Protein 1Z0N (pdb70)

Secondary structure (DSSP, 8-state):
-EEEEEEE-S--S-EEEEEGGGTT--B--EETTEEEEEEEE-SEEEEEEEEETTEEE--TTS-EEE-TTS-EEEEEEE-S-TTEE-/-EEEEEEE-S--S-EEEEETTTTT--B--EETTEEEEEEEE-SEEEEEEEEETTEEE--TTS-EEE-TTSSEEEEEEE-/-EEEEEEE-S--SSEEEEEGGGTT--B--EETTEEEEEEEE-SEEEEEEEEETTEEE--TTS-EEE-TTS-EEEEEEE-

Nearest PDB structures (foldseek):
  7myj-assembly1_B  TM=9.573E-01  e=1.798E-13  Homo sapiens
  4zhx-assembly2_D  TM=9.671E-01  e=2.930E-13  Homo sapiens
  5ezv-assembly1_B  TM=9.638E-01  e=2.628E-13  Homo sapiens
  8bik-assembly2_E  TM=9.607E-01  e=4.057E-13  Homo sapiens
  4rer-assembly1_B  TM=9.284E-01  e=1.771E-10  Homo sapiens

CATH classification: 2.60.40.10

Organism: Rattus norvegicus (NCBI:txid10116)

Sequence (244 aa):
ARPTVFRWTGGGKEVYLSGSFNNWSKLPTRSQNNFVAILDLPEGEHQYKFFVDGQWTHDPSEPIVTSQLGTVNNIIQVKKTDFEVFARPTVFRWTGGGKEVYLSGSFNNWSKLPTRSQNNFVAILDLPEGEHQYKFFVDGQWTHDPSEPIVTSQLGTVNNIIQVKARPTVFRWTGGGKEVYLSGSFNNWSKLPTRSQNNFVAILDLPEGEHQYKFFVDGQWTHDPSEPIVTSQLGTVNNIIQVK

InterPro domains:
  IPR006828 Association with the SNF1 complex (ASC) domain [PF04739] (200-269)
  IPR006828 Association with the SNF1 complex (ASC) domain [SM01010] (180-270)
  IPR013783 Immunoglobulin-like fold [G3DSA:2.60.40.10] (78-172)
  IPR014756 Immunoglobulin E-set [SSF81296] (78-161)
  IPR032640 AMP-activated protein kinase, glycogen-binding domain [PF16561] (79-160)
  IPR037256 ASC domain superfamily [SSF160219] (174-270)
  IPR050827 CRP1/MDG1 DNA-binding & kinase subunit [PTHR10343] (1-270)

GO terms:
  GO:0031588 nucleotide-activated protein kinase complex (C, 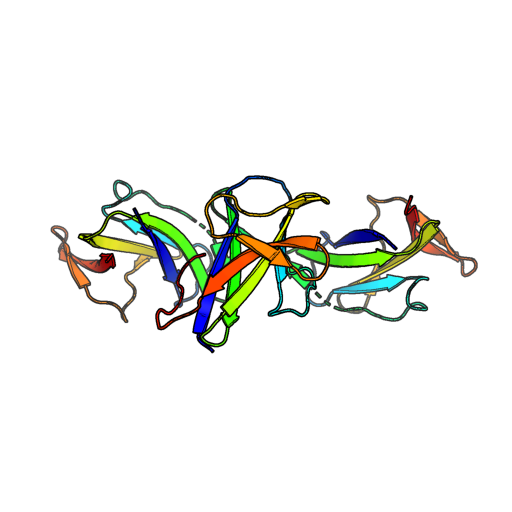IDA)
  GO:0032991 protein-containing complex (C, IDA)
  GO:0005515 protein binding (F, IPI)
  GO:0019901 protein kinase binding (F, IPI)
  GO:0005829 cytosol (C, TAS)

Structure (mmCIF, N/CA/C/O backbone):
data_1Z0N
#
_entry.id   1Z0N
#
_cell.length_a   43.750
_cell.length_b   45.250
_cell.length_c   50.600
_cell.angle_alpha   71.90
_cell.angle_beta   69.70
_cell.angle_gamma   65.40
#
_symmetry.space_group_name_H-M   'P 1'
#
loop_
_entity.id
_entity.type
_entity.pdbx_description
1 polymer "5'-AMP-activated protein kinase, beta-1 subunit"
2 branched Cycloheptakis-(1-4)-(alpha-D-glucopyranose)
3 water water
#
loop_
_atom_site.group_PDB
_atom_site.id
_atom_site.type_symbol
_atom_site.label_atom_id
_atom_site.label_alt_id
_atom_site.label_comp_id
_atom_site.label_asym_id
_atom_site.label_entity_id
_atom_site.label_seq_id
_atom_site.pdbx_PDB_ins_code
_atom_site.Cartn_x
_atom_site.Cartn_y
_atom_site.Cartn_z
_atom_site.occupancy
_atom_site.B_iso_or_equiv
_atom_site.auth_seq_id
_atom_site.auth_comp_id
_atom_site.auth_asym_id
_atom_site.auth_atom_id
_atom_site.pdbx_PDB_model_num
ATOM 1 N N . ALA A 1 10 ? 13.097 1.319 -16.584 1.00 25.38 77 ALA A N 1
ATOM 2 C CA . ALA A 1 10 ? 11.949 1.256 -15.626 1.00 21.82 77 ALA A CA 1
ATOM 3 C C . ALA A 1 10 ? 11.198 2.587 -15.561 1.00 22.35 77 ALA A C 1
ATOM 4 O O . ALA A 1 10 ? 11.806 3.660 -15.657 1.00 23.92 77 ALA A O 1
ATOM 6 N N . ARG A 1 11 ? 9.872 2.506 -15.389 1.00 19.98 78 ARG A N 1
ATOM 7 C CA . ARG A 1 11 ? 8.997 3.705 -15.276 1.00 22.31 78 ARG A CA 1
ATOM 8 C C . ARG A 1 11 ? 8.491 3.877 -13.857 1.00 19.61 78 ARG A C 1
ATOM 9 O O . ARG A 1 11 ? 8.019 2.912 -13.248 1.00 16.81 78 ARG A O 1
ATOM 17 N N . PRO A 1 12 ? 8.462 5.126 -13.359 1.00 18.26 79 PRO A N 1
ATOM 18 C CA . PRO A 1 12 ? 7.782 5.339 -12.076 1.00 17.39 79 PRO A CA 1
ATOM 19 C C . PRO A 1 12 ? 6.307 4.891 -12.166 1.00 15.89 79 PRO A C 1
ATOM 20 O O . PRO A 1 12 ? 5.597 5.208 -13.151 1.00 16.69 79 PRO A O 1
ATOM 24 N N . THR A 1 13 ? 5.871 4.150 -11.167 1.00 15.05 80 THR A N 1
ATOM 25 C CA . THR A 1 13 ? 4.549 3.536 -11.165 1.00 12.73 80 THR A CA 1
ATOM 26 C C . THR A 1 13 ? 3.991 3.652 -9.761 1.00 12.97 80 THR A C 1
ATOM 27 O O . THR A 1 13 ? 4.688 3.402 -8.785 1.00 15.07 80 THR A O 1
ATOM 31 N N . VAL A 1 14 ? 2.732 4.065 -9.654 1.00 13.03 81 VAL A N 1
ATOM 32 C CA . VAL A 1 14 ? 2.140 4.348 -8.358 1.00 13.58 81 VAL A CA 1
ATOM 33 C C . VAL A 1 14 ? 1.091 3.303 -8.014 1.00 12.81 81 VAL A C 1
ATOM 34 O O . VAL A 1 14 ? 0.242 2.980 -8.839 1.00 14.95 81 VAL A O 1
ATOM 38 N N . PHE A 1 15 ? 1.145 2.786 -6.793 1.00 12.42 82 PHE A N 1
ATOM 39 C CA . PHE A 1 15 ? 0.106 1.887 -6.282 1.00 12.24 82 PHE A CA 1
ATOM 40 C C . PHE A 1 15 ? -0.667 2.586 -5.218 1.00 14.11 82 PHE A C 1
ATOM 41 O O . PHE A 1 15 ? -0.087 3.213 -4.324 1.00 16.63 82 PHE A O 1
ATOM 49 N N . ARG A 1 16 ? -1.979 2.460 -5.275 1.00 13.98 83 ARG A N 1
ATOM 50 C CA . ARG A 1 16 ? -2.828 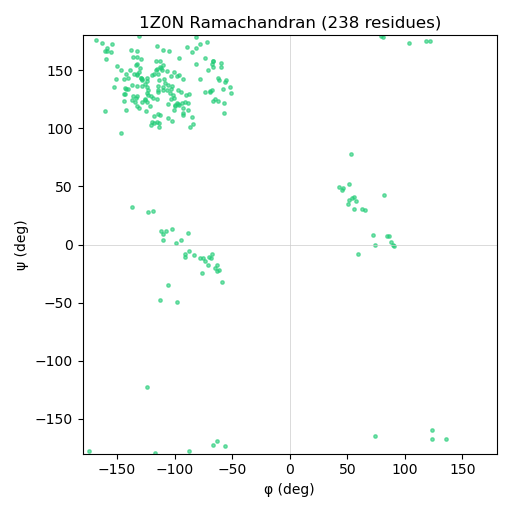3.152 -4.324 1.00 14.93 83 ARG A CA 1
ATOM 51 C C . ARG A 1 16 ? -3.861 2.215 -3.761 1.00 15.58 83 ARG A C 1
ATOM 52 O O . ARG A 1 16 ? -4.693 1.674 -4.507 1.00 18.28 83 ARG A O 1
ATOM 60 N N . TRP A 1 17 ? -3.826 2.030 -2.440 1.00 14.30 84 TRP A N 1
ATOM 61 C CA . TRP A 1 17 ? -4.832 1.226 -1.746 1.00 15.76 84 TRP A CA 1
ATOM 62 C C . TRP A 1 17 ? -5.887 2.142 -1.166 1.00 16.79 84 TRP A C 1
ATOM 63 O O . TRP A 1 17 ? -5.572 3.005 -0.334 1.00 17.27 84 TRP A O 1
ATOM 74 N N . THR A 1 18 ? -7.141 1.939 -1.573 1.00 17.09 85 THR A N 1
ATOM 75 C CA . THR A 1 18 ? -8.244 2.815 -1.136 1.00 18.74 85 THR A CA 1
ATOM 76 C C . THR A 1 18 ? -9.219 2.111 -0.170 1.00 20.59 85 THR A C 1
ATOM 77 O O . THR A 1 18 ? -10.251 2.692 0.201 1.00 22.79 85 THR A O 1
ATOM 81 N N . GLY A 1 19 ? -8.917 0.868 0.207 1.00 19.21 86 GLY A N 1
ATOM 82 C CA . GLY A 1 19 ? -9.882 0.025 0.950 1.00 21.18 86 GLY A CA 1
ATOM 83 C C . GLY A 1 19 ? -9.824 0.172 2.477 1.00 23.47 86 GLY A C 1
ATOM 84 O O . GLY A 1 19 ? -10.429 -0.627 3.215 1.00 26.24 86 GLY A O 1
ATOM 85 N N . GLY A 1 20 ? -9.083 1.164 2.949 1.00 22.17 87 GLY A N 1
ATOM 86 C CA . GLY A 1 20 ? -9.007 1.448 4.384 1.00 25.54 87 GLY A CA 1
ATOM 87 C C . GLY A 1 20 ? -8.076 0.521 5.152 1.00 25.10 87 GLY A C 1
ATOM 88 O O . GLY A 1 20 ? -7.489 -0.417 4.587 1.00 25.77 87 GLY A O 1
ATOM 89 N N . GLY A 1 21 ? -7.969 0.761 6.455 1.00 25.98 88 GLY A N 1
ATOM 90 C CA . GLY A 1 21 ? -7.017 0.052 7.297 1.00 26.09 88 GLY A CA 1
ATOM 91 C C . GLY A 1 21 ? -6.074 1.016 7.981 1.00 26.24 88 GLY A C 1
ATOM 92 O O . GLY A 1 21 ? -6.095 2.217 7.707 1.00 26.96 88 GLY A O 1
ATOM 93 N N . LYS A 1 22 ? -5.227 0.491 8.852 1.00 26.64 89 LYS A N 1
ATOM 94 C CA . LYS A 1 22 ? -4.311 1.329 9.622 1.00 27.12 89 LYS A CA 1
ATOM 95 C C . LYS A 1 22 ? -2.885 1.214 9.113 1.00 25.03 89 LYS A C 1
ATOM 96 O O . LYS A 1 22 ? -2.132 2.191 9.111 1.00 24.52 89 LYS A O 1
ATOM 102 N N . GLU A 1 23 ? -2.522 0.011 8.669 1.00 22.33 90 GLU A N 1
ATOM 103 C CA . GLU A 1 23 ? -1.165 -0.274 8.212 1.00 20.75 90 GLU A CA 1
ATOM 104 C C . GLU A 1 23 ? -1.210 -1.234 7.041 1.00 18.97 90 GLU A C 1
ATOM 105 O O . GLU A 1 23 ? -1.759 -2.331 7.149 1.00 18.48 90 GLU A O 1
ATOM 111 N N . VAL A 1 24 ? -0.619 -0.824 5.922 1.00 16.79 91 VAL A N 1
ATOM 112 C CA . VAL A 1 24 ? -0.713 -1.607 4.685 1.00 15.75 91 VAL A CA 1
ATOM 113 C C . VAL A 1 24 ? 0.630 -1.757 4.036 1.00 15.17 91 VAL A C 1
ATOM 114 O O . VAL A 1 24 ? 1.417 -0.792 3.957 1.00 15.90 91 VAL A O 1
ATOM 118 N N . TYR A 1 25 ? 0.913 -2.987 3.576 1.00 13.39 92 TYR A N 1
ATOM 119 C CA . TYR A 1 25 ? 2.139 -3.290 2.845 1.00 12.89 92 TYR A CA 1
ATOM 120 C C . TYR A 1 25 ? 1.793 -3.753 1.447 1.00 13.51 92 TYR A C 1
ATOM 121 O O . TYR A 1 25 ? 0.761 -4.428 1.239 1.00 13.91 92 TYR A O 1
ATOM 130 N N . LEU A 1 26 ? 2.663 -3.417 0.502 1.00 11.55 93 LEU A N 1
ATOM 131 C CA . LEU A 1 26 ? 2.529 -3.855 -0.879 1.00 12.72 93 LEU A CA 1
ATOM 132 C C . LEU A 1 26 ? 3.479 -5.011 -1.138 1.00 12.36 93 LEU A C 1
ATOM 133 O O . LEU A 1 26 ? 4.670 -4.932 -0.829 1.00 12.99 93 LEU A O 1
ATOM 138 N N . SER A 1 27 ? 2.943 -6.093 -1.681 1.00 11.33 94 SER A N 1
ATOM 139 C CA . SER A 1 27 ? 3.737 -7.274 -1.977 1.00 11.08 94 SER A CA 1
ATOM 140 C C . SER A 1 27 ? 3.496 -7.668 -3.428 1.00 10.72 94 SER A C 1
ATOM 141 O O . SER A 1 27 ? 2.354 -7.684 -3.893 1.00 12.18 94 SER A O 1
ATOM 144 N N . GLY A 1 28 ? 4.532 -8.003 -4.145 1.00 10.53 95 GLY A N 1
ATOM 145 C CA . GLY A 1 28 ? 4.335 -8.316 -5.568 1.00 10.31 95 GLY A CA 1
ATOM 146 C C . GLY A 1 28 ? 5.469 -9.059 -6.213 1.00 10.83 95 GLY A C 1
ATOM 147 O O . GLY A 1 28 ? 6.548 -9.213 -5.618 1.00 10.59 95 GLY A O 1
ATOM 148 N N . SER A 1 29 ? 5.262 -9.476 -7.457 1.00 11.11 96 SER A N 1
ATOM 149 C CA . SER A 1 29 ? 6.310 -10.176 -8.177 1.00 11.15 96 SER A CA 1
ATOM 150 C C . SER A 1 29 ? 7.572 -9.285 -8.279 1.00 13.31 96 SER A C 1
ATOM 151 O O . SER A 1 29 ? 8.705 -9.775 -8.196 1.00 12.62 96 SER A O 1
ATOM 154 N N . PHE A 1 30 ? 7.349 -7.975 -8.350 1.00 11.06 97 PHE A N 1
ATOM 155 C CA . PHE A 1 30 ? 8.423 -7.004 -8.541 1.00 11.01 97 PHE A CA 1
ATOM 156 C C . PHE A 1 30 ? 9.292 -6.781 -7.293 1.00 11.18 97 PHE A C 1
ATOM 157 O O . PHE A 1 30 ? 10.335 -6.138 -7.390 1.00 14.42 97 PHE A O 1
ATOM 165 N N . ASN A 1 31 ? 8.838 -7.242 -6.129 1.00 10.59 98 ASN A N 1
ATOM 166 C CA . ASN A 1 31 ? 9.718 -7.231 -4.925 1.00 11.63 98 ASN A CA 1
ATOM 167 C C . ASN A 1 31 ? 9.881 -8.616 -4.324 1.00 12.91 98 ASN A C 1
ATOM 168 O O . ASN A 1 31 ? 10.123 -8.775 -3.126 1.00 14.04 98 ASN A O 1
ATOM 173 N N . ASN A 1 32 ? 9.761 -9.634 -5.188 1.00 12.01 99 ASN A N 1
ATOM 174 C CA . ASN A 1 32 ? 9.926 -11.021 -4.769 1.00 11.73 99 ASN A CA 1
ATOM 175 C C . ASN A 1 32 ? 9.029 -11.326 -3.546 1.00 12.80 99 ASN A C 1
ATOM 176 O O . ASN A 1 32 ? 9.369 -12.116 -2.656 1.00 14.43 99 ASN A O 1
ATOM 181 N N . TRP A 1 33 ? 7.826 -10.741 -3.579 1.00 11.03 100 TRP A N 1
ATOM 182 C CA . TRP A 1 33 ? 6.792 -11.008 -2.564 1.00 11.06 100 TRP A CA 1
ATOM 183 C C . TRP A 1 33 ? 7.262 -10.704 -1.155 1.00 13.60 100 TRP A C 1
ATOM 184 O O . TRP A 1 33 ? 6.926 -11.403 -0.210 1.00 16.95 100 TRP A O 1
ATOM 195 N N . SER A 1 34 ? 8.033 -9.640 -1.036 1.00 12.69 101 SER A N 1
ATOM 196 C CA . SER A 1 34 ? 8.299 -9.045 0.265 1.00 13.72 101 SER A CA 1
ATOM 197 C C . SER A 1 34 ? 7.195 -8.032 0.571 1.00 16.79 101 SER A C 1
ATOM 198 O O . SER A 1 34 ? 6.233 -7.915 -0.182 1.00 16.62 101 SER A O 1
ATOM 201 N N . LYS A 1 35 ? 7.303 -7.354 1.698 1.00 15.67 102 LYS A N 1
ATOM 202 C CA . LYS A 1 35 ? 6.234 -6.490 2.148 1.00 14.49 102 LYS A CA 1
ATOM 203 C C . LYS A 1 35 ? 6.730 -5.071 2.295 1.00 15.38 102 LYS A C 1
ATOM 204 O O . LYS A 1 35 ? 7.457 -4.750 3.253 1.00 17.06 102 LYS A O 1
ATOM 210 N N . LEU A 1 36 ? 6.387 -4.222 1.315 1.00 14.43 103 LEU A N 1
ATOM 211 C CA . LEU A 1 36 ? 6.833 -2.833 1.285 1.00 14.74 103 LEU A CA 1
ATOM 212 C C . LEU A 1 36 ? 5.862 -1.946 2.048 1.00 14.47 103 LEU A C 1
ATOM 213 O O . LEU A 1 36 ? 4.704 -1.908 1.742 1.00 13.16 103 LEU A O 1
ATOM 218 N N . PRO A 1 37 ? 6.345 -1.240 3.065 1.00 15.09 104 PRO A N 1
ATOM 219 C CA . PRO A 1 37 ? 5.418 -0.361 3.784 1.00 15.32 104 PRO A CA 1
ATOM 220 C C . PRO A 1 37 ? 4.865 0.749 2.881 1.00 14.12 104 PRO A C 1
ATOM 221 O O . PRO A 1 37 ? 5.621 1.429 2.209 1.00 16.68 104 PRO A O 1
ATOM 233 N N . THR A 1 39 ? 2.740 4.375 2.292 1.00 16.51 106 THR A N 1
ATOM 234 C CA . THR A 1 39 ? 2.667 5.659 2.953 1.00 19.33 106 THR A CA 1
ATOM 235 C C . THR A 1 39 ? 1.214 6.101 3.063 1.00 19.28 106 THR A C 1
ATOM 236 O O . THR A 1 39 ? 0.485 6.105 2.072 1.00 16.81 106 THR A O 1
ATOM 240 N N . ARG A 1 40 ? 0.789 6.463 4.280 1.00 20.29 107 ARG A N 1
ATOM 241 C CA . ARG A 1 40 ? -0.548 6.987 4.482 1.00 24.46 107 ARG A CA 1
ATOM 242 C C . ARG A 1 40 ? -0.675 8.376 3.849 1.00 21.57 107 ARG A C 1
ATOM 243 O O . ARG A 1 40 ? 0.207 9.236 4.021 1.00 21.30 107 ARG A O 1
ATOM 251 N N . SER A 1 41 ? -1.738 8.569 3.075 1.00 20.95 108 SER A N 1
ATOM 252 C CA . SER A 1 41 ? -1.885 9.746 2.261 1.00 23.03 108 SER A CA 1
ATOM 253 C C . SER A 1 41 ? -3.351 9.944 1.881 1.00 25.53 108 SER A C 1
ATOM 254 O O . SER A 1 41 ? -3.922 9.133 1.163 1.00 25.03 108 SER A O 1
ATOM 257 N N . GLN A 1 42 ? -3.955 11.034 2.358 1.00 27.31 109 GLN A N 1
ATOM 258 C CA . GLN A 1 42 ? -5.353 11.361 1.989 1.00 29.00 109 GLN A CA 1
ATOM 259 C C . GLN A 1 42 ? -6.306 10.204 2.317 1.00 29.50 109 GLN A C 1
ATOM 260 O O . GLN A 1 42 ? -7.197 9.883 1.522 1.00 28.55 109 GLN A O 1
ATOM 266 N N . ASN A 1 43 ? -6.106 9.572 3.476 1.00 31.44 110 ASN A N 1
ATOM 267 C CA . ASN A 1 43 ? -6.991 8.460 3.914 1.00 33.60 110 ASN A CA 1
ATOM 268 C C . ASN A 1 43 ? -6.741 7.156 3.137 1.00 32.77 110 ASN A C 1
ATOM 269 O O . ASN A 1 43 ? -7.414 6.136 3.365 1.00 32.85 110 ASN A O 1
ATOM 274 N N . ASN A 1 44 ? -5.796 7.208 2.211 1.00 25.86 111 ASN A N 1
ATOM 275 C CA . ASN A 1 44 ? -5.398 6.042 1.428 1.00 24.54 111 ASN A CA 1
ATOM 276 C C . ASN A 1 44 ? -3.953 5.688 1.708 1.00 22.07 111 ASN A C 1
ATOM 277 O O . ASN A 1 44 ? -3.305 6.335 2.522 1.00 20.84 111 ASN A O 1
ATOM 282 N N . PHE A 1 45 ? -3.453 4.644 1.041 1.00 15.47 112 PHE A N 1
ATOM 283 C CA . PHE A 1 45 ? -2.042 4.261 1.169 1.00 15.35 112 PHE A CA 1
ATOM 284 C C . PHE A 1 45 ? -1.391 4.188 -0.193 1.00 15.05 112 PHE A C 1
ATOM 285 O O . PHE A 1 45 ? -1.973 3.681 -1.127 1.00 15.30 112 PHE A O 1
ATOM 293 N N . VAL A 1 46 ? -0.166 4.700 -0.289 1.00 13.50 113 VAL A N 1
ATOM 294 C CA . VAL A 1 46 ? 0.478 4.873 -1.559 1.00 16.33 113 VAL A CA 1
ATOM 295 C C . VAL A 1 46 ? 1.901 4.336 -1.503 1.00 16.53 113 VAL A C 1
ATOM 296 O O . VAL A 1 46 ? 2.547 4.353 -0.445 1.00 17.60 113 VAL A O 1
ATOM 300 N N . ALA A 1 47 ? 2.351 3.781 -2.618 1.00 15.96 114 ALA A N 1
ATOM 301 C CA . ALA A 1 47 ? 3.765 3.447 -2.807 1.00 13.26 114 ALA A CA 1
ATOM 302 C C . ALA A 1 47 ? 4.150 3.740 -4.239 1.00 15.69 114 ALA A C 1
ATOM 303 O O . ALA A 1 47 ? 3.327 3.597 -5.154 1.00 15.25 114 ALA A O 1
ATOM 305 N N . ILE A 1 48 ? 5.393 4.150 -4.444 1.00 13.83 115 ILE A N 1
ATOM 306 C CA . ILE A 1 48 ? 5.884 4.471 -5.762 1.00 14.32 115 ILE A CA 1
ATOM 307 C C . ILE A 1 48 ? 7.139 3.677 -6.065 1.00 13.97 115 ILE A C 1
ATOM 308 O O . ILE A 1 48 ? 8.094 3.709 -5.296 1.00 15.58 115 ILE A O 1
ATOM 313 N N . LEU A 1 49 ? 7.117 2.945 -7.179 1.00 15.24 116 LEU A N 1
ATOM 314 C CA . LEU A 1 49 ? 8.263 2.087 -7.602 1.00 14.71 116 LEU A CA 1
ATOM 315 C C . LEU A 1 49 ? 8.586 2.348 -9.031 1.00 14.68 116 LEU A C 1
ATOM 316 O O . LEU A 1 49 ? 7.697 2.570 -9.823 1.00 16.42 116 LEU A O 1
ATOM 321 N N . ASP A 1 50 ? 9.874 2.208 -9.397 1.00 12.98 117 ASP A N 1
ATOM 322 C CA . ASP A 1 50 ? 10.252 2.190 -10.790 1.00 13.04 117 ASP A CA 1
ATOM 323 C C . ASP A 1 50 ? 10.184 0.759 -11.296 1.00 15.43 117 ASP A C 1
ATOM 324 O O . ASP A 1 50 ? 10.925 -0.089 -10.834 1.00 14.23 117 ASP A O 1
ATOM 329 N N . LEU A 1 51 ? 9.286 0.508 -12.250 1.00 13.59 118 LEU A N 1
ATOM 330 C CA . LEU A 1 51 ? 9.029 -0.845 -12.717 1.00 12.41 118 LEU A CA 1
ATOM 331 C C . LEU A 1 51 ? 9.218 -0.945 -14.222 1.00 15.32 118 LEU A C 1
ATOM 332 O O . LEU A 1 51 ? 8.877 -0.022 -14.948 1.00 16.23 118 LEU A O 1
ATOM 337 N N . PRO A 1 52 ? 9.761 -2.083 -14.694 1.00 15.66 119 PRO A N 1
ATOM 338 C CA . PRO A 1 52 ? 9.856 -2.283 -16.131 1.00 17.85 119 PRO A CA 1
ATOM 339 C C . PRO A 1 52 ? 8.471 -2.422 -16.779 1.00 17.34 119 PRO A C 1
ATOM 340 O O . PRO A 1 52 ? 7.497 -2.846 -16.110 1.00 17.49 119 PRO A O 1
ATOM 344 N N . GLU A 1 53 ? 8.372 -2.050 -18.046 1.00 16.62 120 GLU A N 1
ATOM 345 C CA . GLU A 1 53 ? 7.153 -2.219 -18.796 1.00 18.34 120 GLU A CA 1
ATOM 346 C C . GLU A 1 53 ? 6.791 -3.690 -18.899 1.00 17.71 120 GLU A C 1
ATOM 347 O O . GLU A 1 53 ? 7.669 -4.548 -18.980 1.00 18.84 120 GLU A O 1
ATOM 353 N N . GLY A 1 54 ? 5.505 -3.981 -18.809 1.00 17.56 121 GLY A N 1
ATOM 354 C CA . GLY A 1 54 ? 5.040 -5.352 -18.855 1.00 15.37 121 GLY A CA 1
ATOM 355 C C . GLY A 1 54 ? 4.214 -5.744 -17.636 1.00 15.22 121 GLY A C 1
ATOM 356 O O . GLY A 1 54 ? 3.766 -4.885 -16.859 1.00 13.88 121 GLY A O 1
ATOM 357 N N . GLU A 1 55 ? 3.983 -7.037 -17.499 1.00 13.33 122 GLU A N 1
ATOM 358 C CA . GLU A 1 55 ? 3.072 -7.549 -16.504 1.00 12.46 122 GLU A CA 1
ATOM 359 C C . GLU A 1 55 ? 3.674 -7.585 -15.083 1.00 11.59 122 GLU A C 1
ATOM 360 O O . GLU A 1 55 ? 4.869 -7.925 -14.887 1.00 13.93 122 GLU A O 1
ATOM 366 N N . HIS A 1 56 ? 2.820 -7.273 -14.096 1.00 10.96 123 HIS A N 1
ATOM 367 C CA . HIS A 1 56 ? 3.167 -7.382 -12.679 1.00 11.66 123 HIS A CA 1
ATOM 368 C C . HIS A 1 56 ? 2.008 -7.868 -11.893 1.00 11.42 123 HIS A C 1
ATOM 369 O O . HIS A 1 56 ? 0.889 -7.399 -12.076 1.00 10.62 123 HIS A O 1
ATOM 376 N N . GLN A 1 57 ? 2.267 -8.826 -11.022 1.00 10.06 124 GLN A N 1
ATOM 377 C CA . GLN A 1 57 ? 1.257 -9.284 -10.022 1.00 9.78 124 GLN A CA 1
ATOM 378 C C . GLN A 1 57 ? 1.563 -8.731 -8.642 1.00 11.70 124 GLN A C 1
ATOM 379 O O . GLN A 1 57 ? 2.737 -8.575 -8.251 1.00 10.92 124 GLN A O 1
ATOM 385 N N . TYR A 1 58 ? 0.517 -8.438 -7.895 1.00 9.53 125 TYR A N 1
ATOM 386 C CA . TYR A 1 58 ? 0.707 -7.877 -6.569 1.00 9.60 125 TYR A CA 1
ATOM 387 C C . TYR A 1 58 ? -0.543 -8.050 -5.723 1.00 9.59 125 TYR A C 1
ATOM 388 O O . TYR A 1 58 ? -1.610 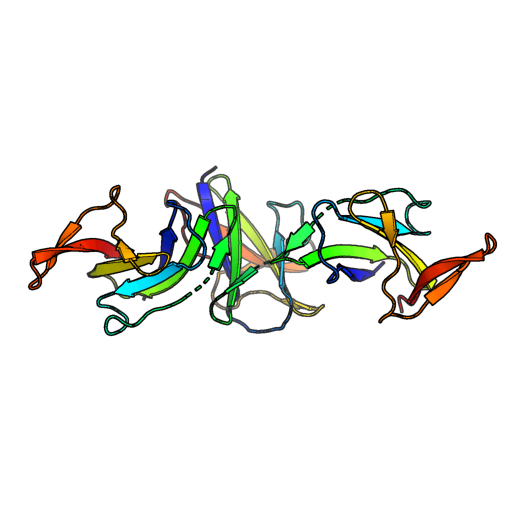-8.346 -6.236 1.00 10.98 125 TYR A O 1
ATOM 397 N N . LYS A 1 59 ? -0.388 -7.833 -4.421 1.00 11.10 126 LYS A N 1
ATOM 398 C CA . LYS A 1 59 ? -1.491 -7.928 -3.468 1.00 12.73 126 LYS A CA 1
ATOM 399 C C . LYS A 1 59 ? -1.149 -7.037 -2.279 1.00 10.34 126 LYS A C 1
ATOM 400 O O . LYS A 1 59 ? -0.040 -6.511 -2.199 1.00 13.03 126 LYS A O 1
ATOM 406 N N . PHE A 1 60 ? -2.099 -6.874 -1.375 1.00 11.59 127 PHE A N 1
ATOM 407 C CA . PHE A 1 60 ? -1.904 -6.032 -0.207 1.00 13.44 127 PHE A CA 1
ATOM 408 C C . PHE A 1 60 ? -1.929 -6.825 1.062 1.00 12.01 127 PHE A C 1
ATOM 409 O O . PHE A 1 60 ? -2.617 -7.808 1.167 1.00 14.52 127 PHE A O 1
ATOM 417 N N . PHE A 1 61 ? -1.140 -6.383 2.039 1.00 13.21 128 PHE A N 1
ATOM 418 C CA . PHE A 1 61 ? -1.185 -6.973 3.373 1.00 14.49 128 PHE A CA 1
ATOM 419 C C . PHE A 1 61 ? -1.712 -5.909 4.315 1.00 15.44 128 PHE A C 1
ATOM 420 O O . PHE A 1 61 ? -1.013 -4.929 4.620 1.00 17.20 128 PHE A O 1
ATOM 428 N N . VAL A 1 62 ? -2.998 -6.033 4.653 1.00 17.08 129 VAL A N 1
ATOM 429 C CA . VAL A 1 62 ? -3.762 -4.928 5.252 1.00 17.62 129 VAL A CA 1
ATOM 430 C C . VAL A 1 62 ? -4.104 -5.305 6.675 1.00 19.61 129 VAL A C 1
ATOM 431 O O . VAL A 1 62 ? -4.848 -6.249 6.904 1.00 19.40 129 VAL A O 1
ATOM 435 N N . ASP A 1 63 ? -3.506 -4.603 7.631 1.00 21.03 130 ASP A N 1
ATOM 436 C CA . ASP A 1 63 ? -3.673 -4.941 9.060 1.00 21.72 130 ASP A CA 1
ATOM 437 C C . ASP A 1 63 ? -3.601 -6.453 9.292 1.00 20.94 130 ASP A C 1
ATOM 438 O O . ASP A 1 63 ? -4.504 -7.052 9.901 1.00 22.90 130 ASP A O 1
ATOM 443 N N . GLY A 1 64 ? -2.558 -7.074 8.743 1.00 19.22 131 GLY A N 1
ATOM 444 C CA . GLY A 1 64 ? -2.234 -8.450 9.056 1.00 19.12 131 GLY A CA 1
ATOM 445 C C . GLY A 1 64 ? -2.943 -9.472 8.183 1.00 21.57 131 GLY A C 1
ATOM 446 O O . GLY A 1 64 ? -2.737 -10.680 8.351 1.00 21.94 131 GLY A O 1
ATOM 447 N N . GLN A 1 65 ? -3.736 -8.989 7.207 1.00 21.00 132 GLN A N 1
ATOM 448 C CA . GLN A 1 65 ? -4.517 -9.889 6.319 1.00 21.52 132 GLN A CA 1
ATOM 449 C C . GLN A 1 65 ? -4.197 -9.666 4.838 1.00 19.50 132 GLN A C 1
ATOM 450 O O . GLN A 1 65 ? -4.187 -8.525 4.358 1.00 18.52 132 GLN A O 1
ATOM 456 N N . TRP A 1 66 ? -3.964 -10.753 4.122 1.00 16.91 133 TRP A N 1
ATOM 457 C CA . TRP A 1 66 ? -3.777 -10.675 2.659 1.00 17.39 133 TRP A CA 1
ATOM 458 C C . TRP A 1 66 ? -5.097 -10.320 1.971 1.00 15.91 133 TRP A C 1
ATOM 459 O O . TRP A 1 66 ? -6.138 -10.928 2.247 1.00 17.23 133 TRP A O 1
ATOM 470 N N . THR A 1 67 ? -5.043 -9.345 1.068 1.00 13.81 134 THR A N 1
ATOM 471 C CA . THR A 1 67 ? -6.249 -8.815 0.418 1.00 15.37 134 THR A CA 1
ATOM 472 C C . THR A 1 67 ? -5.889 -8.305 -0.945 1.00 14.76 134 THR A C 1
ATOM 473 O O . THR A 1 67 ? -4.857 -7.693 -1.115 1.00 16.65 134 THR A O 1
ATOM 477 N N . HIS A 1 68 ? -6.767 -8.508 -1.912 1.00 13.80 135 HIS A N 1
ATOM 478 C CA . HIS A 1 68 ? -6.582 -7.901 -3.228 1.00 13.92 135 HIS A CA 1
ATOM 479 C C . HIS A 1 68 ? -7.545 -6.711 -3.432 1.00 13.33 135 HIS A C 1
ATOM 480 O O . HIS A 1 68 ? -8.491 -6.499 -2.644 1.00 15.02 135 HIS A O 1
ATOM 487 N N . ASP A 1 69 ? -7.269 -5.926 -4.464 1.00 12.50 136 ASP A N 1
ATOM 488 C CA . ASP A 1 69 ? -8.070 -4.757 -4.805 1.00 13.16 136 ASP A CA 1
ATOM 489 C C . ASP A 1 69 ? -9.132 -5.191 -5.827 1.00 11.91 136 ASP A C 1
ATOM 490 O O . ASP A 1 69 ? -8.794 -5.609 -6.904 1.00 11.56 136 ASP A O 1
ATOM 495 N N . PRO A 1 70 ? -10.426 -5.163 -5.438 1.00 14.38 137 PRO A N 1
ATOM 496 C CA . PRO A 1 70 ? -11.467 -5.639 -6.356 1.00 15.72 137 PRO A CA 1
ATOM 497 C C . PRO A 1 70 ? -11.652 -4.751 -7.581 1.00 14.83 137 PRO A C 1
ATOM 498 O O . PRO A 1 70 ? -12.357 -5.132 -8.499 1.00 16.15 137 PRO A O 1
ATOM 502 N N . SER A 1 71 ? -11.000 -3.587 -7.603 1.00 13.56 138 SER A N 1
ATOM 503 C CA . SER A 1 71 ? -11.171 -2.655 -8.720 1.00 16.66 138 SER A CA 1
ATOM 504 C C . SER A 1 71 ? -10.047 -2.723 -9.760 1.00 16.69 138 SER A C 1
ATOM 505 O O . SER A 1 71 ? -10.068 -1.993 -10.749 1.00 17.71 138 SER A O 1
ATOM 508 N N . GLU A 1 72 ? -9.080 -3.624 -9.548 1.00 12.51 139 GLU A N 1
ATOM 509 C CA . GLU A 1 72 ? -8.090 -3.933 -10.586 1.00 11.70 139 GLU A CA 1
ATOM 510 C C . GLU A 1 72 ? -8.241 -5.398 -11.008 1.00 9.04 139 GLU A C 1
ATOM 511 O O . GLU A 1 72 ? -8.797 -6.208 -10.244 1.00 12.05 139 GLU A O 1
ATOM 517 N N . PRO A 1 73 ? -7.768 -5.736 -12.206 1.00 10.15 140 PRO A N 1
ATOM 518 C CA . PRO A 1 73 ? -7.901 -7.101 -12.673 1.00 10.81 140 PRO A CA 1
ATOM 519 C C . PRO A 1 73 ? -7.203 -8.075 -11.754 1.00 11.32 140 PRO A C 1
ATOM 520 O O . PRO A 1 73 ? -6.264 -7.697 -11.029 1.00 10.64 140 PRO A O 1
ATOM 524 N N . ILE A 1 74 ? -7.699 -9.317 -11.739 1.00 9.60 141 ILE A N 1
ATOM 525 C CA . ILE A 1 74 ? -7.155 -10.350 -10.888 1.00 10.46 141 ILE A CA 1
ATOM 526 C C . ILE A 1 74 ? -6.851 -11.598 -11.661 1.00 10.84 141 ILE A C 1
ATOM 527 O O . ILE A 1 74 ? -7.411 -11.837 -12.753 1.00 10.50 141 ILE A O 1
ATOM 532 N N . VAL A 1 75 ? -5.985 -12.428 -11.092 1.00 9.89 142 VAL A N 1
ATOM 533 C CA . VAL A 1 75 ? -5.637 -13.708 -11.699 1.00 9.18 142 VAL A CA 1
ATOM 534 C C . VAL A 1 75 ? -5.298 -14.678 -10.588 1.00 9.80 142 VAL A C 1
ATOM 535 O O . VAL A 1 75 ? -4.905 -14.255 -9.491 1.00 10.04 142 VAL A O 1
ATOM 539 N N . THR A 1 76 ? -5.486 -15.975 -10.841 1.00 10.60 143 THR A N 1
ATOM 540 C CA . THR A 1 76 ? -5.107 -16.986 -9.870 1.00 10.10 143 THR A CA 1
ATOM 541 C C . THR A 1 76 ? -3.676 -17.451 -10.095 1.00 10.15 143 THR A C 1
ATOM 542 O O . THR A 1 76 ? -3.312 -17.847 -11.214 1.00 11.72 143 THR A O 1
ATOM 546 N N . SER A 1 77 ? -2.839 -17.322 -9.053 1.00 11.00 144 SER A N 1
ATOM 547 C CA . SER A 1 77 ? -1.435 -17.708 -9.161 1.00 11.15 144 SER A CA 1
ATOM 548 C C . SER A 1 77 ? -1.272 -19.208 -9.221 1.00 12.48 144 SER A C 1
ATOM 549 O O . SER A 1 77 ? -2.201 -19.978 -8.930 1.00 12.49 144 SER A O 1
ATOM 552 N N . GLN A 1 78 ? -0.036 -19.619 -9.447 1.00 13.38 145 GLN A N 1
ATOM 553 C CA . GLN A 1 78 ? 0.314 -21.038 -9.440 1.00 14.75 145 GLN A CA 1
ATOM 554 C C . GLN A 1 78 ? 0.285 -21.634 -8.030 1.00 14.77 145 GLN A C 1
ATOM 555 O O . GLN A 1 78 ? 0.171 -22.854 -7.872 1.00 16.73 145 GLN A O 1
ATOM 561 N N . LEU A 1 79 ? 0.319 -20.781 -7.025 1.00 13.19 146 LEU A N 1
ATOM 562 C CA . LEU A 1 79 ? 0.138 -21.224 -5.636 1.00 14.55 146 LEU A CA 1
ATOM 563 C C . LEU A 1 79 ? -1.339 -21.488 -5.288 1.00 13.99 146 LEU A C 1
ATOM 564 O O . LEU A 1 79 ? -1.634 -22.088 -4.261 1.00 15.99 146 LEU A O 1
ATOM 569 N N . GLY A 1 80 ? -2.257 -21.065 -6.169 1.00 13.35 147 GLY A N 1
ATOM 570 C CA . GLY A 1 80 ? -3.693 -21.167 -5.890 1.00 13.38 147 GLY A CA 1
ATOM 571 C C . GLY A 1 80 ? -4.179 -20.024 -5.029 1.00 16.31 147 GLY A C 1
ATOM 572 O O . GLY A 1 80 ? -4.952 -20.216 -4.082 1.00 17.02 147 GLY A O 1
ATOM 573 N N . THR A 1 81 ? -3.704 -18.825 -5.342 1.00 12.24 148 THR A N 1
ATOM 574 C CA . THR A 1 81 ? -4.092 -17.612 -4.612 1.00 12.99 148 THR A CA 1
ATOM 575 C C . THR A 1 81 ? -4.460 -16.529 -5.590 1.00 12.34 148 THR A C 1
ATOM 576 O O . THR A 1 81 ? -4.160 -16.634 -6.765 1.00 13.60 148 THR A O 1
ATOM 580 N N . VAL A 1 82 ? -5.171 -15.526 -5.125 1.00 12.11 149 VAL A N 1
ATOM 581 C CA . VAL A 1 82 ? -5.641 -14.464 -6.021 1.00 11.37 149 VAL A CA 1
ATOM 582 C C . VAL A 1 82 ? -4.739 -13.228 -5.922 1.00 12.26 149 VAL A C 1
ATOM 583 O O . VAL A 1 82 ? -4.555 -12.670 -4.845 1.00 12.32 149 VAL A O 1
ATOM 587 N N . ASN A 1 83 ? -4.146 -12.852 -7.042 1.00 10.94 150 ASN A N 1
ATOM 588 C CA . ASN A 1 83 ? -3.369 -11.620 -7.132 1.00 11.07 150 ASN A CA 1
ATOM 589 C C . ASN A 1 83 ? -4.045 -10.598 -8.022 1.00 11.65 150 ASN A C 1
ATOM 590 O O . ASN A 1 83 ? -4.692 -10.958 -8.999 1.00 10.89 150 ASN A O 1
ATOM 595 N N . ASN A 1 84 ? -3.803 -9.333 -7.763 1.00 11.08 151 ASN A N 1
ATOM 596 C CA . ASN A 1 84 ? -4.004 -8.329 -8.825 1.00 11.30 151 ASN A CA 1
ATOM 597 C C . ASN A 1 84 ? -2.943 -8.461 -9.904 1.00 9.10 151 ASN A C 1
ATOM 598 O O . ASN A 1 84 ? -1.818 -8.946 -9.640 1.00 10.39 151 ASN A O 1
ATOM 603 N N . ILE A 1 85 ? -3.318 -8.093 -11.131 1.00 9.95 152 ILE A N 1
ATOM 604 C CA . ILE A 1 85 ? -2.427 -8.126 -12.276 1.00 11.48 152 ILE A CA 1
ATOM 605 C C . ILE A 1 85 ? -2.615 -6.872 -13.060 1.00 11.76 152 ILE A C 1
ATOM 606 O O . ILE A 1 85 ? -3.753 -6.529 -13.455 1.00 11.89 152 ILE A O 1
ATOM 611 N N . ILE A 1 86 ? -1.518 -6.148 -13.272 1.00 10.34 153 ILE A N 1
ATOM 612 C CA . ILE A 1 86 ? -1.563 -4.928 -14.059 1.00 10.47 153 ILE A CA 1
ATOM 613 C C . ILE A 1 86 ? -0.428 -4.930 -15.080 1.00 11.36 153 ILE A C 1
ATOM 614 O O . ILE A 1 86 ? 0.451 -5.817 -15.051 1.00 12.71 153 ILE A O 1
ATOM 619 N N . GLN A 1 87 ? -0.507 -4.016 -16.049 1.00 12.50 154 GLN A N 1
ATOM 620 C CA . GLN A 1 87 ? 0.497 -3.923 -17.071 1.00 14.43 154 GLN A CA 1
ATOM 621 C C . GLN A 1 87 ? 1.035 -2.502 -17.099 1.00 11.88 154 GLN A C 1
ATOM 622 O O . GLN A 1 87 ? 0.293 -1.551 -17.371 1.00 14.19 154 GLN A O 1
ATOM 628 N N . VAL A 1 88 ? 2.314 -2.360 -16.764 1.00 12.69 155 VAL A N 1
ATOM 629 C CA . VAL A 1 88 ? 3.023 -1.081 -16.902 1.00 13.84 155 VAL A CA 1
ATOM 630 C C . VAL A 1 88 ? 3.298 -0.810 -18.342 1.00 15.81 155 VAL A C 1
ATOM 631 O O . VAL A 1 88 ? 3.736 -1.697 -19.082 1.00 16.61 155 VAL A O 1
ATOM 635 N N . LYS A 1 89 ? 2.971 0.399 -18.771 1.00 17.74 156 LYS A N 1
ATOM 636 C CA . LYS A 1 89 ? 3.109 0.749 -20.161 1.00 20.43 156 LYS A CA 1
ATOM 637 C C . LYS A 1 89 ? 4.000 1.989 -20.315 1.00 22.07 156 LYS A C 1
ATOM 638 O O . LYS A 1 89 ? 5.120 1.995 -19.828 1.00 23.43 156 LYS A O 1
ATOM 644 N N . LYS A 1 90 ? 3.483 3.041 -20.942 1.00 25.10 157 LYS A N 1
ATOM 645 C CA . LYS A 1 90 ? 4.330 4.179 -21.370 1.00 27.65 157 LYS A CA 1
ATOM 646 C C . LYS A 1 90 ? 4.118 5.436 -20.523 1.00 28.78 157 LYS A C 1
ATOM 647 O O . LYS A 1 90 ? 4.552 6.524 -20.898 1.00 30.39 157 LYS A O 1
ATOM 653 N N . THR A 1 91 ? 3.428 5.291 -19.407 1.00 26.93 158 THR A N 1
ATOM 654 C CA . THR A 1 91 ? 2.968 6.448 -18.657 1.00 23.97 158 THR A CA 1
ATOM 655 C C . THR A 1 91 ? 3.649 6.572 -17.287 1.00 24.15 158 THR A C 1
ATOM 656 O O . THR A 1 91 ? 3.290 5.866 -16.338 1.00 22.85 158 THR A O 1
ATOM 660 N N . ASP A 1 92 ? 4.594 7.511 -17.175 1.00 21.66 159 ASP A N 1
ATOM 661 C CA . ASP A 1 92 ? 5.171 7.870 -15.862 1.00 20.39 159 ASP A CA 1
ATOM 662 C C . ASP A 1 92 ? 4.080 8.164 -14.834 1.00 18.74 159 ASP A C 1
ATOM 663 O O . ASP A 1 92 ? 3.154 8.950 -15.095 1.00 18.91 159 ASP A O 1
ATOM 668 N N . PHE A 1 93 ? 4.206 7.542 -13.661 1.00 17.18 160 PHE A N 1
ATOM 669 C CA . PHE A 1 93 ? 3.318 7.795 -12.539 1.00 15.57 160 PHE A CA 1
ATOM 670 C C . PHE A 1 93 ? 1.857 7.426 -12.825 1.00 16.05 160 PHE A C 1
ATOM 671 O O . PHE A 1 93 ? 0.936 8.012 -12.240 1.00 17.24 160 PHE A O 1
ATOM 679 N N . GLU A 1 94 ? 1.646 6.420 -13.675 1.00 13.63 161 GLU A N 1
ATOM 680 C CA . GLU A 1 94 ? 0.339 5.826 -13.771 1.00 14.21 161 GLU A CA 1
ATOM 681 C C . GLU A 1 94 ? -0.027 5.219 -12.436 1.00 14.47 161 GLU A C 1
ATOM 682 O O . GLU A 1 94 ? 0.832 4.665 -11.741 1.00 13.17 161 GLU A O 1
ATOM 688 N N . VAL A 1 95 ? -1.298 5.312 -12.074 1.00 14.33 162 VAL A N 1
ATOM 689 C CA . VAL A 1 95 ? -1.754 4.806 -10.807 1.00 13.39 162 VAL A CA 1
ATOM 690 C C . VAL A 1 95 ? -2.506 3.490 -10.974 1.00 14.37 162 VAL A C 1
ATOM 691 O O . VAL A 1 95 ? -3.429 3.387 -11.799 1.00 15.30 162 VAL A O 1
ATOM 695 N N . PHE A 1 96 ? -2.125 2.501 -10.181 1.00 12.57 163 PHE A N 1
ATOM 696 C CA . PHE A 1 96 ? -2.834 1.235 -10.150 1.00 13.75 163 PHE A CA 1
ATOM 697 C C . PHE A 1 96 ? -3.427 0.949 -8.793 1.00 15.05 163 PHE A C 1
ATOM 698 O O . PHE A 1 96 ? -2.876 1.351 -7.774 1.00 16.18 163 PHE A O 1
ATOM 707 N N . ALA B 1 10 ? -13.624 9.352 -14.183 1.00 34.66 77 ALA B N 1
ATOM 708 C CA . ALA B 1 10 ? -12.503 10.068 -13.481 1.00 31.76 77 ALA B CA 1
ATOM 709 C C . ALA B 1 10 ? -11.276 9.175 -13.375 1.00 33.30 77 ALA B C 1
ATOM 710 O O . ALA B 1 10 ? -11.389 7.987 -13.081 1.00 34.56 77 ALA B O 1
ATOM 712 N N . ARG B 1 11 ? -10.105 9.753 -13.628 1.00 30.17 78 ARG B N 1
ATOM 713 C CA . ARG B 1 11 ? -8.854 8.995 -13.624 1.00 29.77 78 ARG B CA 1
ATOM 714 C C . ARG B 1 11 ? -7.941 9.457 -12.491 1.00 26.94 78 ARG B C 1
ATOM 715 O O . ARG B 1 11 ? -7.752 10.649 -12.295 1.00 22.26 78 ARG B O 1
ATOM 723 N N . PRO B 1 12 ? -7.374 8.500 -11.737 1.00 22.16 79 PRO B N 1
ATOM 724 C CA . PRO B 1 12 ? -6.354 8.849 -10.748 1.00 21.31 79 PRO B CA 1
ATOM 725 C C . PRO B 1 12 ? -5.171 9.581 -11.380 1.00 19.86 79 PRO B C 1
ATOM 726 O O . PRO B 1 12 ? -4.536 9.078 -12.328 1.00 20.41 79 PRO B O 1
ATOM 730 N N . THR B 1 13 ? -4.908 10.786 -10.881 1.00 16.69 80 THR B N 1
ATOM 731 C CA . THR B 1 13 ? -3.914 11.654 -11.450 1.00 16.90 80 THR B CA 1
ATOM 732 C C . THR B 1 13 ? -2.942 12.054 -10.370 1.00 13.62 80 THR B C 1
ATOM 733 O O . THR B 1 13 ? -3.342 12.550 -9.322 1.00 14.22 80 THR B O 1
ATOM 737 N N . VAL B 1 14 ? -1.658 11.796 -10.607 1.00 14.20 81 VAL B N 1
ATOM 738 C CA . VAL B 1 14 ? -0.623 12.127 -9.649 1.00 12.12 81 VAL B CA 1
ATOM 739 C C . VAL B 1 14 ? -0.123 13.575 -9.848 1.00 12.94 81 VAL B C 1
ATOM 740 O O . VAL B 1 14 ? 0.228 13.989 -10.960 1.00 15.22 81 VAL B O 1
ATOM 744 N N . PHE B 1 15 ? -0.101 14.319 -8.760 1.00 12.08 82 PHE B N 1
ATOM 745 C CA . PHE B 1 15 ? 0.600 15.603 -8.716 1.00 12.40 82 PHE B CA 1
ATOM 746 C C . PHE B 1 15 ? 1.849 15.429 -7.904 1.00 14.77 82 PHE B C 1
ATOM 747 O O . PHE B 1 15 ? 1.814 14.836 -6.830 1.00 13.45 82 PHE B O 1
ATOM 755 N N . ARG B 1 16 ? 2.966 15.930 -8.429 1.00 14.16 83 ARG B N 1
ATOM 756 C CA . ARG B 1 16 ? 4.267 15.749 -7.777 1.00 15.75 83 ARG B CA 1
ATOM 757 C C . ARG B 1 16 ? 4.967 17.090 -7.702 1.00 16.14 83 ARG B C 1
ATOM 758 O O . ARG B 1 16 ? 5.230 17.715 -8.724 1.00 18.27 83 ARG B O 1
ATOM 766 N N . TRP B 1 17 ? 5.222 17.538 -6.482 1.00 13.81 84 TRP B N 1
ATOM 767 C CA . TRP B 1 17 ? 6.023 18.739 -6.255 1.00 12.21 84 TRP B CA 1
ATOM 768 C C . TRP B 1 17 ? 7.471 18.335 -5.978 1.00 14.29 84 TRP B C 1
ATOM 769 O O . TRP B 1 17 ? 7.754 17.643 -4.977 1.00 14.23 84 TRP B O 1
ATOM 780 N N . THR B 1 18 ? 8.383 18.814 -6.836 1.00 12.49 85 THR B N 1
ATOM 781 C CA . THR B 1 18 ? 9.792 18.408 -6.795 1.00 14.43 85 THR B CA 1
ATOM 782 C C . THR B 1 18 ? 10.703 19.532 -6.322 1.00 14.11 85 THR B C 1
ATOM 783 O O . THR B 1 18 ? 11.936 19.414 -6.405 1.00 15.29 85 THR B O 1
ATOM 787 N N . GLY B 1 19 ? 10.104 20.620 -5.843 1.00 13.30 86 GLY B N 1
ATOM 788 C CA . GLY B 1 19 ? 10.855 21.846 -5.544 1.00 13.70 86 GLY B CA 1
ATOM 789 C C . GLY B 1 19 ? 11.126 22.055 -4.063 1.00 14.00 86 GLY B C 1
ATOM 790 O O . GLY B 1 19 ? 11.550 23.152 -3.639 1.00 14.78 86 GLY B O 1
ATOM 791 N N . GLY B 1 20 ? 10.906 21.017 -3.266 1.00 15.05 87 GLY B N 1
ATOM 792 C CA . GLY B 1 20 ? 11.318 21.044 -1.854 1.00 16.67 87 GLY B CA 1
ATOM 793 C C . GLY B 1 20 ? 10.445 21.919 -0.954 1.00 17.78 87 GLY B C 1
ATOM 794 O O . GLY B 1 20 ? 9.313 22.286 -1.315 1.00 15.96 87 GLY B O 1
ATOM 795 N N . GLY B 1 21 ? 10.947 22.223 0.242 1.00 19.90 88 GLY B N 1
ATOM 796 C CA . GLY B 1 21 ? 10.155 22.958 1.232 1.00 19.72 88 GLY B CA 1
ATOM 797 C C . GLY B 1 21 ? 9.621 22.071 2.348 1.00 18.91 88 GLY B C 1
ATOM 798 O O . GLY B 1 21 ? 9.715 20.853 2.282 1.00 20.20 88 GLY B O 1
ATOM 799 N N . LYS B 1 22 ? 9.004 22.698 3.352 1.00 18.75 89 LYS B N 1
ATOM 800 C CA . LYS B 1 22 ? 8.547 21.969 4.558 1.00 23.47 89 LYS B CA 1
ATOM 801 C C . LYS B 1 22 ? 7.067 21.620 4.498 1.00 20.66 89 LYS B C 1
ATOM 802 O O . LYS B 1 22 ? 6.669 20.486 4.801 1.00 24.08 89 LYS B O 1
ATOM 808 N N . GLU B 1 23 ? 6.247 22.622 4.171 1.00 20.95 90 GLU B N 1
ATOM 809 C CA . GLU B 1 23 ? 4.796 22.471 4.138 1.00 24.09 90 GLU B CA 1
ATOM 810 C C . GLU B 1 23 ? 4.303 22.801 2.751 1.00 18.82 90 GLU B C 1
ATOM 811 O O . GLU B 1 23 ? 4.449 23.932 2.298 1.00 20.00 90 GLU B O 1
ATOM 817 N N . VAL B 1 24 ? 3.680 21.833 2.095 1.00 17.57 91 VAL B N 1
ATOM 818 C CA . VAL B 1 24 ? 3.272 22.019 0.688 1.00 15.23 91 VAL B CA 1
ATOM 819 C C . VAL B 1 24 ? 1.881 21.569 0.481 1.00 15.97 91 VAL B C 1
ATOM 820 O O . VAL B 1 24 ? 1.531 20.442 0.839 1.00 16.26 91 VAL B O 1
ATOM 824 N N . TYR B 1 25 ? 1.062 22.472 -0.076 1.00 16.02 92 TYR B N 1
ATOM 825 C CA . TYR B 1 25 ? -0.324 22.207 -0.412 1.00 15.46 92 TYR B CA 1
ATOM 826 C C . TYR B 1 25 ? -0.542 22.307 -1.917 1.00 13.86 92 TYR B C 1
ATOM 827 O O . TYR B 1 25 ? 0.118 23.101 -2.602 1.00 14.02 92 TYR B O 1
ATOM 836 N N . LEU B 1 26 ? -1.509 21.527 -2.412 1.00 12.07 93 LEU B N 1
ATOM 837 C CA . LEU B 1 26 ? -1.980 21.604 -3.783 1.00 11.86 93 LEU B CA 1
ATOM 838 C C . LEU B 1 26 ? -3.347 22.273 -3.812 1.00 14.36 93 LEU B C 1
ATOM 839 O O . LEU B 1 26 ? -4.201 21.960 -3.020 1.00 14.74 93 LEU B O 1
ATOM 844 N N . SER B 1 27 ? -3.553 23.162 -4.778 1.00 12.06 94 SER B N 1
ATOM 845 C CA . SER B 1 27 ? -4.828 23.863 -4.908 1.00 12.18 94 SER B CA 1
ATOM 846 C C . SER B 1 27 ? -5.168 23.932 -6.384 1.00 12.36 94 SER B C 1
ATOM 847 O O . SER B 1 27 ? -4.261 23.980 -7.229 1.00 11.61 94 SER B O 1
ATOM 850 N N . GLY B 1 28 ? -6.442 23.953 -6.729 1.00 9.98 95 GLY B N 1
ATOM 851 C CA . GLY B 1 28 ? -6.770 24.041 -8.148 1.00 10.80 95 GLY B CA 1
ATOM 852 C C . GLY B 1 28 ? -8.225 24.198 -8.466 1.00 10.48 95 GLY B C 1
ATOM 853 O O . GLY B 1 28 ? -9.060 24.317 -7.572 1.00 12.56 95 GLY B O 1
ATOM 854 N N . SER B 1 29 ? -8.526 24.233 -9.764 1.00 12.43 96 SER B N 1
ATOM 855 C CA . SER B 1 29 ? -9.901 24.472 -10.239 1.00 13.00 96 SER B CA 1
ATOM 856 C C . SER B 1 29 ? -10.792 23.296 -9.900 1.00 14.94 96 SER B C 1
ATOM 857 O O . SER B 1 29 ? -12.020 23.394 -9.988 1.00 16.03 96 SER B O 1
ATOM 860 N N . PHE B 1 30 ? -10.166 22.191 -9.481 1.00 13.76 97 PHE B N 1
ATOM 861 C CA . PHE B 1 30 ? -10.882 20.927 -9.166 1.00 15.81 97 PHE B CA 1
ATOM 862 C C . PHE B 1 30 ? -11.312 20.809 -7.670 1.00 17.36 97 PHE B C 1
ATOM 863 O O . PHE B 1 30 ? -12.010 19.841 -7.298 1.00 19.29 97 PHE B O 1
ATOM 871 N N . ASN B 1 31 ? -10.858 21.738 -6.816 1.00 17.65 98 ASN B N 1
ATOM 872 C CA . ASN B 1 31 ? -11.198 21.699 -5.394 1.00 16.50 98 ASN B CA 1
ATOM 873 C C . ASN B 1 31 ? -11.570 23.090 -4.823 1.00 16.66 98 ASN B C 1
ATOM 874 O O . ASN B 1 31 ? -11.327 23.385 -3.645 1.00 18.41 98 ASN B O 1
ATOM 879 N N . ASN B 1 32 ? -12.175 23.921 -5.664 1.00 16.85 99 ASN B N 1
ATOM 880 C CA . ASN B 1 32 ? -12.568 25.272 -5.262 1.00 18.84 99 ASN B CA 1
ATOM 881 C C . ASN B 1 32 ? -11.404 26.111 -4.723 1.00 17.88 99 ASN B C 1
ATOM 882 O O . ASN B 1 32 ? -11.595 27.012 -3.879 1.00 16.95 99 ASN B O 1
ATOM 887 N N . TRP B 1 33 ? -10.208 25.836 -5.231 1.00 14.33 100 TRP B N 1
ATOM 888 C CA . TRP B 1 33 ? -8.992 26.519 -4.802 1.00 14.78 100 TRP B CA 1
ATOM 889 C C . TRP B 1 33 ? -8.778 26.462 -3.277 1.00 15.42 100 TRP B C 1
ATOM 890 O O . TRP B 1 33 ? -8.293 27.428 -2.663 1.00 20.08 100 TRP B O 1
ATOM 901 N N . SER B 1 34 ? -9.077 25.296 -2.689 1.00 16.77 101 SER B N 1
ATOM 902 C CA . SER B 1 34 ? -8.715 25.026 -1.287 1.00 19.13 101 SER B CA 1
ATOM 903 C C . SER B 1 34 ? -7.322 24.412 -1.230 1.00 19.30 101 SER B C 1
ATOM 904 O O . SER B 1 34 ? -6.763 24.004 -2.278 1.00 20.60 101 SER B O 1
ATOM 907 N N . LYS B 1 35 ? -6.773 24.304 -0.023 1.00 18.98 102 LYS B N 1
ATOM 908 C CA . LYS B 1 35 ? -5.404 23.818 0.157 1.00 19.14 102 LYS B CA 1
ATOM 909 C C . LYS B 1 35 ? -5.384 22.366 0.630 1.00 21.05 102 LYS B C 1
ATOM 910 O O . LYS B 1 35 ? -5.727 22.071 1.775 1.00 21.71 102 LYS B O 1
ATOM 916 N N . LEU B 1 36 ? -5.025 21.460 -0.285 1.00 16.36 103 LEU B N 1
ATOM 917 C CA . LEU B 1 36 ? -4.910 20.040 0.015 1.00 17.44 103 LEU B CA 1
ATOM 918 C C . LEU B 1 36 ? -3.465 19.724 0.420 1.00 16.56 103 LEU B C 1
ATOM 919 O O . LEU B 1 36 ? -2.546 19.943 -0.354 1.00 15.61 103 LEU B O 1
ATOM 924 N N . PRO B 1 37 ? -3.254 19.256 1.668 1.00 20.50 104 PRO B N 1
ATOM 925 C CA . PRO B 1 37 ? -1.876 18.962 2.086 1.00 19.62 104 PRO B CA 1
ATOM 926 C C . PRO B 1 37 ? -1.264 17.776 1.306 1.00 17.84 104 PRO B C 1
ATOM 927 O O . PRO B 1 37 ? -1.945 16.763 1.060 1.00 21.08 104 PRO B O 1
ATOM 939 N N . THR B 1 39 ? 1.746 14.843 0.487 1.00 19.92 106 THR B N 1
ATOM 940 C CA . THR B 1 39 ? 2.463 13.875 1.313 1.00 22.41 106 THR B CA 1
ATOM 941 C C . THR B 1 39 ? 3.913 13.733 0.861 1.00 21.85 106 THR B C 1
ATOM 942 O O . THR B 1 39 ? 4.189 13.575 -0.315 1.00 19.31 106 THR B O 1
ATOM 946 N N . ARG B 1 40 ? 4.834 13.730 1.823 1.00 23.69 107 ARG B N 1
ATOM 947 C CA . ARG B 1 40 ? 6.240 13.440 1.528 1.00 28.17 107 ARG B CA 1
ATOM 948 C C . ARG B 1 40 ? 6.387 12.034 0.977 1.00 29.57 107 ARG B C 1
ATOM 949 O O . ARG B 1 40 ? 5.954 11.049 1.612 1.00 31.34 107 ARG B O 1
ATOM 957 N N . SER B 1 41 ? 6.964 11.931 -0.208 1.00 30.36 108 SER B N 1
ATOM 958 C CA . SER B 1 41 ? 7.286 10.641 -0.797 1.00 31.50 108 SER B CA 1
ATOM 959 C C . SER B 1 41 ? 8.608 10.704 -1.530 1.00 32.17 108 SER B C 1
ATOM 960 O O . SER B 1 41 ? 8.745 11.417 -2.527 1.00 33.01 108 SER B O 1
ATOM 963 N N . GLN B 1 42 ? 9.581 9.943 -1.041 1.00 32.59 109 GLN B N 1
ATOM 964 C CA . GLN B 1 42 ? 10.827 9.730 -1.762 1.00 33.88 109 GLN B CA 1
ATOM 965 C C . GLN B 1 42 ? 11.455 11.058 -2.199 1.00 32.13 109 GLN B C 1
ATOM 966 O O . GLN B 1 42 ? 11.772 11.255 -3.370 1.00 32.65 109 GLN B O 1
ATOM 972 N N . ASN B 1 43 ? 11.618 11.961 -1.239 1.00 31.80 110 ASN B N 1
ATOM 973 C CA . ASN B 1 43 ? 12.278 13.256 -1.480 1.00 31.78 110 ASN B CA 1
ATOM 974 C C . ASN B 1 43 ? 11.444 14.244 -2.302 1.00 28.08 110 ASN B C 1
ATOM 975 O O . ASN B 1 43 ? 11.931 15.301 -2.689 1.00 27.67 110 ASN B O 1
ATOM 980 N N . ASN B 1 44 ? 10.182 13.898 -2.546 1.00 24.06 111 ASN B N 1
ATOM 981 C CA . ASN B 1 44 ? 9.218 14.831 -3.173 1.00 22.13 111 ASN B CA 1
ATOM 982 C C . ASN B 1 44 ? 7.911 14.884 -2.394 1.00 20.82 111 ASN B C 1
ATOM 983 O O . ASN B 1 44 ? 7.757 14.200 -1.385 1.00 22.05 111 ASN B O 1
ATOM 988 N N . PHE B 1 45 ? 6.965 15.712 -2.856 1.00 14.99 112 PHE B N 1
ATOM 989 C CA . PHE B 1 45 ? 5.617 15.717 -2.286 1.00 15.81 112 PHE B CA 1
ATOM 990 C C . PHE B 1 45 ? 4.643 15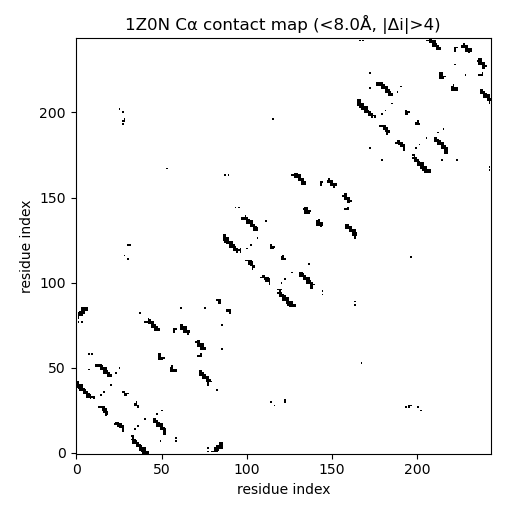.247 -3.331 1.00 15.44 112 PHE B C 1
ATOM 991 O O . PHE B 1 45 ? 4.771 15.600 -4.528 1.00 15.15 112 PHE B O 1
ATOM 999 N N . VAL B 1 46 ? 3.710 14.386 -2.924 1.00 15.95 113 VAL B N 1
ATOM 1000 C CA . VAL B 1 46 ? 2.755 13.800 -3.881 1.00 17.50 113 VAL B CA 1
ATOM 1001 C C . VAL B 1 46 ? 1.312 13.927 -3.409 1.00 15.32 113 VAL B C 1
ATOM 1002 O O . VAL B 1 46 ? 1.040 13.980 -2.219 1.00 16.41 113 VAL B O 1
ATOM 1006 N N . ALA B 1 47 ? 0.394 13.985 -4.363 1.00 13.38 114 ALA B N 1
ATOM 1007 C CA . ALA B 1 47 ? -1.022 13.836 -4.065 1.00 14.10 114 ALA B CA 1
ATOM 1008 C C . ALA B 1 47 ? -1.675 13.143 -5.231 1.00 14.04 114 ALA B C 1
ATOM 1009 O O . ALA B 1 47 ? -1.215 13.268 -6.357 1.00 15.59 114 ALA B O 1
ATOM 1011 N N . ILE B 1 48 ? -2.738 12.385 -4.965 1.00 14.28 115 ILE B N 1
ATOM 1012 C CA . ILE B 1 48 ? -3.490 11.740 -6.046 1.00 16.02 115 ILE B CA 1
ATOM 1013 C C . ILE B 1 48 ? -4.918 12.216 -6.022 1.00 14.60 115 ILE B C 1
ATOM 1014 O O . ILE B 1 48 ? -5.564 12.189 -4.976 1.00 18.26 115 ILE B O 1
ATOM 1019 N N . LEU B 1 49 ? -5.400 12.689 -7.167 1.00 15.29 116 LEU B N 1
ATOM 1020 C CA . LEU B 1 49 ? -6.794 13.077 -7.297 1.00 15.08 116 LEU B CA 1
ATOM 1021 C C . LEU B 1 49 ? -7.443 12.329 -8.429 1.00 16.29 116 LEU B C 1
ATOM 1022 O O . LEU B 1 49 ? -6.864 12.194 -9.501 1.00 16.74 116 LEU B O 1
ATOM 1027 N N . ASP B 1 50 ? -8.696 11.912 -8.214 1.00 17.25 117 ASP B N 1
ATOM 1028 C CA . ASP B 1 50 ? -9.489 11.349 -9.281 1.00 18.77 117 ASP B CA 1
ATOM 1029 C C . ASP B 1 50 ? -10.150 12.472 -10.086 1.00 18.82 117 ASP B C 1
ATOM 1030 O O . ASP B 1 50 ? -11.102 13.105 -9.619 1.00 22.62 117 ASP B O 1
ATOM 1035 N N . LEU B 1 51 ? -9.595 12.743 -11.272 1.00 16.64 118 LEU B N 1
ATOM 1036 C CA . LEU B 1 51 ? -10.044 13.875 -12.105 1.00 16.38 118 LEU B CA 1
ATOM 1037 C C . LEU B 1 51 ? -10.692 13.420 -13.392 1.00 18.92 118 LEU B C 1
ATOM 1038 O O . LEU B 1 51 ? -10.204 12.505 -14.056 1.00 18.12 118 LEU B O 1
ATOM 1043 N N . PRO B 1 52 ? -11.755 14.113 -13.804 1.00 17.10 119 PRO B N 1
ATOM 1044 C CA . PRO B 1 52 ? -12.299 13.864 -15.121 1.00 18.22 119 PRO B CA 1
ATOM 1045 C C . PRO B 1 52 ? -11.364 14.299 -16.253 1.00 17.53 119 PRO B C 1
ATOM 1046 O O . PRO B 1 52 ? -10.494 15.185 -16.062 1.00 15.42 119 PRO B O 1
ATOM 1050 N N . GLU B 1 53 ? -11.529 13.669 -17.417 1.00 17.97 120 GLU B N 1
ATOM 1051 C CA . GLU B 1 53 ? -10.849 14.063 -18.640 1.00 20.42 120 GLU B CA 1
ATOM 1052 C C . GLU B 1 53 ? -11.048 15.561 -18.934 1.00 18.91 120 GLU B C 1
ATOM 1053 O O . GLU B 1 53 ? -12.159 16.098 -18.768 1.00 19.03 120 GLU B O 1
ATOM 1059 N N . GLY B 1 54 ? -9.973 16.239 -19.318 1.00 16.13 121 GLY B N 1
ATOM 1060 C CA . GLY B 1 54 ? -10.033 17.650 -19.624 1.00 15.17 121 GLY B CA 1
ATOM 1061 C C . GLY B 1 54 ? -8.880 18.440 -19.020 1.00 15.83 121 GLY B C 1
ATOM 1062 O O . GLY B 1 54 ? -7.897 17.861 -18.549 1.00 16.37 121 GLY B O 1
ATOM 1063 N N . GLU B 1 55 ? -9.010 19.761 -19.030 1.00 16.22 122 GLU B N 1
ATOM 1064 C CA . GLU B 1 55 ? -7.944 20.638 -18.577 1.00 17.91 122 GLU B CA 1
ATOM 1065 C C . GLU B 1 55 ? -8.241 21.168 -17.199 1.00 17.84 122 GLU B C 1
ATOM 1066 O O . GLU B 1 55 ? -9.379 21.584 -16.901 1.00 18.30 122 GLU B O 1
ATOM 1072 N N . HIS B 1 56 ? -7.236 21.127 -16.336 1.00 15.11 123 HIS B N 1
ATOM 1073 C CA . HIS B 1 56 ? -7.392 21.628 -14.964 1.00 11.10 123 HIS B CA 1
ATOM 1074 C C . HIS B 1 56 ? -6.280 22.594 -14.654 1.00 13.09 123 HIS B C 1
ATOM 1075 O O . HIS B 1 56 ? -5.119 22.346 -15.018 1.00 14.88 123 HIS B O 1
ATOM 1082 N N . GLN B 1 57 ? -6.611 23.654 -13.911 1.00 12.35 124 GLN B N 1
ATOM 1083 C CA . GLN B 1 57 ? -5.618 24.616 -13.413 1.00 11.74 124 GLN B CA 1
ATOM 1084 C C . GLN B 1 57 ? -5.245 24.246 -12.011 1.00 11.74 124 GLN B C 1
ATOM 1085 O O . GLN B 1 57 ? -6.094 23.801 -11.235 1.00 12.21 124 GLN B O 1
ATOM 1091 N N . TYR B 1 58 ? -3.973 24.472 -11.652 1.00 11.19 125 TYR B N 1
ATOM 1092 C CA . TYR B 1 58 ? -3.539 24.211 -10.287 1.00 10.56 125 TYR B CA 1
ATOM 1093 C C . TYR B 1 58 ? -2.339 25.055 -9.932 1.00 10.96 125 TYR B C 1
ATOM 1094 O O . TYR B 1 58 ? -1.659 25.613 -10.831 1.00 10.75 125 TYR B O 1
ATOM 1103 N N . LYS B 1 59 ? -2.047 25.124 -8.641 1.00 10.66 126 LYS B N 1
ATOM 1104 C CA . LYS B 1 59 ? -0.883 25.836 -8.149 1.00 10.45 126 LYS B CA 1
ATOM 1105 C C . LYS B 1 59 ? -0.556 25.309 -6.769 1.00 12.26 126 LYS B C 1
ATOM 1106 O O . LYS B 1 59 ? -1.411 24.641 -6.120 1.00 11.51 126 LYS B O 1
ATOM 1112 N N . PHE B 1 60 ? 0.691 25.525 -6.332 1.00 11.02 127 PHE B N 1
ATOM 1113 C CA . PHE B 1 60 ? 1.139 25.024 -5.031 1.00 11.24 127 PHE B CA 1
ATOM 1114 C C . PHE B 1 60 ? 1.271 26.152 -4.033 1.00 11.16 127 PHE B C 1
ATOM 1115 O O . PHE B 1 60 ? 1.512 27.310 -4.403 1.00 11.70 127 PHE B O 1
ATOM 1123 N N . PHE B 1 61 ? 1.042 25.824 -2.759 1.00 12.29 128 PHE B N 1
ATOM 1124 C CA . PHE B 1 61 ? 1.272 26.766 -1.672 1.00 13.24 128 PHE B CA 1
ATOM 1125 C C . PHE B 1 61 ? 2.395 26.191 -0.832 1.00 13.34 128 PHE B C 1
ATOM 1126 O O . PHE B 1 61 ? 2.233 25.136 -0.217 1.00 13.50 128 PHE B O 1
ATOM 1134 N N . VAL B 1 62 ? 3.574 26.794 -0.973 1.00 12.80 129 VAL B N 1
ATOM 1135 C CA . VAL B 1 62 ? 4.823 26.206 -0.529 1.00 13.57 129 VAL B CA 1
ATOM 1136 C C . VAL B 1 62 ? 5.433 27.092 0.531 1.00 14.77 129 VAL B C 1
ATOM 1137 O O . VAL B 1 62 ? 5.822 28.208 0.259 1.00 15.86 129 VAL B O 1
ATOM 1141 N N . ASP B 1 63 ? 5.452 26.599 1.765 1.00 15.65 130 ASP B N 1
ATOM 1142 C CA . ASP B 1 63 ? 5.949 27.390 2.888 1.00 17.11 130 ASP B CA 1
ATOM 1143 C C . ASP B 1 63 ? 5.393 28.831 2.856 1.00 18.99 130 ASP B C 1
ATOM 1144 O O . ASP B 1 63 ? 6.131 29.806 2.984 1.00 20.99 130 ASP B O 1
ATOM 1149 N N . GLY B 1 64 ? 4.082 28.934 2.640 1.00 18.56 131 GLY B N 1
ATOM 1150 C CA . GLY B 1 64 ? 3.388 30.192 2.755 1.00 19.76 131 GLY B CA 1
ATOM 1151 C C . GLY B 1 64 ? 3.431 31.060 1.504 1.00 18.89 131 GLY B C 1
ATOM 1152 O O . GLY B 1 64 ? 3.004 32.201 1.538 1.00 20.92 131 GLY B O 1
ATOM 1153 N N . GLN B 1 65 ? 3.968 30.515 0.394 1.00 17.40 132 GLN B N 1
ATOM 1154 C CA . GLN B 1 65 ? 4.023 31.264 -0.881 1.00 18.29 132 GLN B CA 1
ATOM 1155 C C . GLN B 1 65 ? 3.333 30.480 -1.983 1.00 13.71 132 GLN B C 1
ATOM 1156 O O . GLN B 1 65 ? 3.657 29.304 -2.216 1.00 13.75 132 GLN B O 1
ATOM 1162 N N . TRP B 1 66 ? 2.441 31.144 -2.708 1.00 13.58 133 TRP B N 1
ATOM 1163 C CA . TRP B 1 66 ? 1.883 30.579 -3.947 1.00 14.30 133 TRP B CA 1
ATOM 1164 C C . TRP B 1 66 ? 2.953 30.457 -4.997 1.00 12.74 133 TRP B C 1
ATOM 1165 O O . TRP B 1 66 ? 3.668 31.436 -5.309 1.00 14.36 133 TRP B O 1
ATOM 1176 N N . THR B 1 67 ? 3.134 29.240 -5.490 1.00 10.83 134 THR B N 1
ATOM 1177 C CA . THR B 1 67 ? 4.241 28.942 -6.391 1.00 10.19 134 THR B CA 1
ATOM 1178 C C . THR B 1 67 ? 3.763 27.921 -7.422 1.00 10.52 134 THR B C 1
ATOM 1179 O O . THR B 1 67 ? 3.210 26.890 -7.068 1.00 10.78 134 THR B O 1
ATOM 1183 N N . HIS B 1 68 ? 3.988 28.207 -8.714 1.00 10.71 135 HIS B N 1
ATOM 1184 C CA . HIS B 1 68 ? 3.750 27.197 -9.762 1.00 11.01 135 HIS B CA 1
ATOM 1185 C C . HIS B 1 68 ? 4.967 26.291 -9.935 1.00 8.33 135 HIS B C 1
ATOM 1186 O O . HIS B 1 68 ? 6.070 26.579 -9.417 1.00 10.72 135 HIS B O 1
ATOM 1193 N N . ASP B 1 69 ? 4.763 25.179 -10.618 1.00 9.05 136 ASP B N 1
ATOM 1194 C CA . ASP B 1 69 ? 5.878 24.315 -11.045 1.00 10.26 136 ASP B CA 1
ATOM 1195 C C . ASP B 1 69 ? 6.425 24.870 -12.360 1.00 11.47 136 ASP B C 1
ATOM 1196 O O . ASP B 1 69 ? 5.737 24.834 -13.387 1.00 11.33 136 ASP B O 1
ATOM 1201 N N . PRO B 1 70 ? 7.634 25.442 -12.328 1.00 12.22 137 PRO B N 1
ATOM 1202 C CA . PRO B 1 70 ? 8.133 26.143 -13.551 1.00 11.65 137 PRO B CA 1
ATOM 1203 C C . PRO B 1 70 ? 8.330 25.227 -14.762 1.00 9.75 137 PRO B C 1
ATOM 1204 O O . PRO B 1 70 ? 8.448 25.716 -15.881 1.00 11.62 137 PRO B O 1
ATOM 1208 N N . SER B 1 71 ? 8.396 23.908 -14.520 1.00 9.80 138 SER B N 1
ATOM 1209 C CA . SER B 1 71 ? 8.653 22.929 -15.603 1.00 10.77 138 SER B CA 1
ATOM 1210 C C . SER B 1 71 ? 7.402 22.567 -16.358 1.00 12.90 138 SER B C 1
ATOM 1211 O O . SER B 1 71 ? 7.474 21.911 -17.397 1.00 13.69 138 SER B O 1
ATOM 1214 N N . GLU B 1 72 ? 6.248 23.004 -15.853 1.00 13.69 139 GLU B N 1
ATOM 1215 C CA . GLU B 1 72 ? 4.946 22.605 -16.436 1.00 14.71 139 GLU B CA 1
ATOM 1216 C C . GLU B 1 72 ? 4.261 23.754 -17.139 1.00 12.52 139 GLU B C 1
ATOM 1217 O O . GLU B 1 72 ? 4.463 24.925 -16.788 1.00 13.42 139 GLU B O 1
ATOM 1223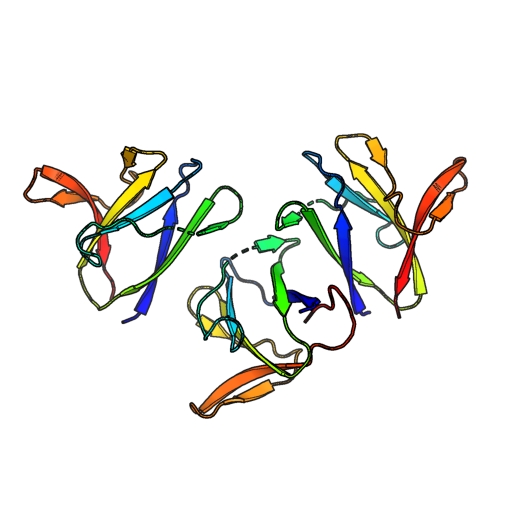 N N . PRO B 1 73 ? 3.392 23.436 -18.124 1.00 13.33 140 PRO B N 1
ATOM 1224 C CA . PRO B 1 73 ? 2.701 24.511 -18.837 1.00 15.21 140 PRO B CA 1
ATOM 1225 C C . PRO B 1 73 ? 1.861 25.387 -17.918 1.00 14.19 140 PRO B C 1
ATOM 1226 O O . PRO B 1 73 ? 1.457 24.956 -16.813 1.00 13.12 140 PRO B O 1
ATOM 1230 N N . ILE B 1 74 ? 1.605 26.612 -18.353 1.00 13.47 141 ILE B N 1
ATOM 1231 C CA . ILE B 1 74 ? 0.924 27.591 -17.523 1.00 14.34 141 ILE B CA 1
ATOM 1232 C C . ILE B 1 74 ? -0.129 28.348 -18.288 1.00 17.63 141 ILE B C 1
ATOM 1233 O O . ILE B 1 74 ? -0.123 28.375 -19.531 1.00 17.46 141 ILE B O 1
ATOM 1238 N N . VAL B 1 75 ? -1.031 28.962 -17.538 1.00 15.41 142 VAL B N 1
ATOM 1239 C CA . VAL B 1 75 ? -1.914 30.042 -18.046 1.00 15.90 142 VAL B CA 1
ATOM 1240 C C . VAL B 1 75 ? -1.910 31.185 -17.058 1.00 16.56 142 VAL B C 1
ATOM 1241 O O . VAL B 1 75 ? -1.686 30.988 -15.849 1.00 17.44 142 VAL B O 1
ATOM 1245 N N . THR B 1 76 ? -2.178 32.384 -17.547 1.00 18.71 143 THR B N 1
ATOM 1246 C CA . THR B 1 76 ? -2.278 33.520 -16.694 1.00 17.46 143 THR B CA 1
ATOM 1247 C C . THR B 1 76 ? -3.697 33.709 -16.211 1.00 19.03 143 THR B C 1
ATOM 1248 O O . THR B 1 76 ? -4.645 33.668 -17.007 1.00 19.78 143 THR B O 1
ATOM 1252 N N . SER B 1 77 ? -3.854 33.842 -14.888 1.00 18.95 144 SER B N 1
ATOM 1253 C CA . SER B 1 77 ? -5.185 33.978 -14.280 1.00 20.69 144 SER B CA 1
ATOM 1254 C C . SER B 1 77 ? -5.683 35.411 -14.370 1.00 21.25 144 SER B C 1
ATOM 1255 O O . SER B 1 77 ? -4.948 36.312 -14.812 1.00 20.48 144 SER B O 1
ATOM 1258 N N . GLN B 1 78 ? -6.902 35.640 -13.864 1.00 24.01 145 GLN B N 1
ATOM 1259 C CA . GLN B 1 78 ? -7.478 37.001 -13.766 1.00 25.94 145 GLN B CA 1
ATOM 1260 C C . GLN B 1 78 ? -6.704 37.911 -12.804 1.00 24.43 145 GLN B C 1
ATOM 1261 O O . GLN B 1 78 ? -6.833 39.142 -12.859 1.00 27.94 145 GLN B O 1
ATOM 1267 N N . LEU B 1 79 ? -5.932 37.304 -11.892 1.00 21.89 146 LEU B N 1
ATOM 1268 C CA . LEU B 1 79 ? -5.181 38.058 -10.902 1.00 23.98 146 LEU B CA 1
ATOM 1269 C C . LEU B 1 79 ? -3.812 38.472 -11.453 1.00 22.01 146 LEU B C 1
ATOM 1270 O O . LEU B 1 79 ? -3.082 39.227 -10.816 1.00 25.59 146 LEU B O 1
ATOM 1275 N N . GLY B 1 80 ? -3.491 37.994 -12.656 1.00 23.46 147 GLY B N 1
ATOM 1276 C CA . GLY B 1 80 ? -2.264 38.417 -13.359 1.00 24.47 147 GLY B CA 1
ATOM 1277 C C . GLY B 1 80 ? -1.021 37.622 -12.980 1.00 23.80 147 GLY B C 1
ATOM 1278 O O . GLY B 1 80 ? 0.085 37.997 -13.335 1.00 23.61 147 GLY B O 1
ATOM 1279 N N . THR B 1 81 ? -1.203 36.565 -12.197 1.00 21.58 148 THR B N 1
ATOM 1280 C CA . THR B 1 81 ? -0.137 35.572 -11.990 1.00 18.00 148 THR B CA 1
ATOM 1281 C C . THR B 1 81 ? -0.560 34.221 -12.555 1.00 16.43 148 THR B C 1
ATOM 1282 O O . THR B 1 81 ? -1.700 34.045 -12.975 1.00 18.69 148 THR B O 1
ATOM 1286 N N . VAL B 1 82 ? 0.371 33.279 -12.607 1.00 14.83 149 VAL B N 1
ATOM 1287 C CA . VAL B 1 82 ? 0.143 32.072 -13.390 1.00 15.58 149 VAL B CA 1
ATOM 1288 C C . VAL B 1 82 ? -0.262 30.878 -12.574 1.00 13.72 149 VAL B C 1
ATOM 1289 O O . VAL B 1 82 ? 0.140 30.729 -11.387 1.00 13.12 149 VAL B O 1
ATOM 1293 N N . ASN B 1 83 ? -1.078 30.031 -13.202 1.00 11.61 150 ASN B N 1
ATOM 1294 C CA . ASN B 1 83 ? -1.339 28.694 -12.728 1.00 10.11 150 ASN B CA 1
ATOM 1295 C C . ASN B 1 83 ? -0.776 27.706 -13.680 1.00 11.39 150 ASN B C 1
ATOM 1296 O O . ASN B 1 83 ? -0.708 27.971 -14.875 1.00 12.20 150 ASN B O 1
ATOM 1301 N N . ASN B 1 84 ? -0.419 26.527 -13.188 1.00 10.33 151 ASN B N 1
ATOM 1302 C CA . ASN B 1 84 ? -0.122 25.430 -14.082 1.00 9.72 151 ASN B CA 1
ATOM 1303 C C . ASN B 1 84 ? -1.391 24.876 -14.690 1.00 11.31 151 ASN B C 1
ATOM 1304 O O . ASN B 1 84 ? -2.474 25.039 -14.135 1.00 12.21 151 ASN B O 1
ATOM 1309 N N . ILE B 1 85 ? -1.249 24.167 -15.795 1.00 12.07 152 ILE B N 1
ATOM 1310 C CA . ILE B 1 85 ? -2.380 23.408 -16.354 1.00 14.89 152 ILE B CA 1
ATOM 1311 C C . ILE B 1 85 ? -1.954 21.998 -16.625 1.00 13.79 152 ILE B C 1
ATOM 1312 O O . ILE B 1 85 ? -0.780 21.731 -17.037 1.00 13.94 152 ILE B O 1
ATOM 1317 N N . ILE B 1 86 ? -2.873 21.075 -16.396 1.00 13.44 153 ILE B N 1
ATOM 1318 C CA . ILE B 1 86 ? -2.629 19.679 -16.643 1.00 13.12 153 ILE B CA 1
ATOM 1319 C C . ILE B 1 86 ? -3.756 19.150 -17.482 1.00 15.83 153 ILE B C 1
ATOM 1320 O O . ILE B 1 86 ? -4.917 19.577 -17.321 1.00 15.50 153 ILE B O 1
ATOM 1325 N N . GLN B 1 87 ? -3.420 18.241 -18.408 1.00 17.93 154 GLN B N 1
ATOM 1326 C CA . GLN B 1 87 ? -4.426 17.577 -19.260 1.00 20.57 154 GLN B CA 1
ATOM 1327 C C . GLN B 1 87 ? -4.631 16.153 -18.814 1.00 22.05 154 GLN B C 1
ATOM 1328 O O . GLN B 1 87 ? -3.679 15.351 -18.773 1.00 21.02 154 GLN B O 1
ATOM 1334 N N . VAL B 1 88 ? -5.865 15.830 -18.456 1.00 17.10 155 VAL B N 1
ATOM 1335 C CA . VAL B 1 88 ? -6.210 14.489 -18.068 1.00 20.11 155 VAL B CA 1
ATOM 1336 C C . VAL B 1 88 ? -6.889 13.808 -19.246 1.00 25.10 155 VAL B C 1
ATOM 1337 O O . VAL B 1 88 ? -7.824 14.359 -19.842 1.00 21.07 155 VAL B O 1
ATOM 1341 N N . LYS B 1 89 ? -6.360 12.648 -19.635 1.00 29.29 156 LYS B N 1
ATOM 1342 C CA . LYS B 1 89 ? -6.818 11.957 -20.840 1.00 36.90 156 LYS B CA 1
ATOM 1343 C C . LYS B 1 89 ? -6.429 10.488 -20.803 1.00 38.99 156 LYS B C 1
ATOM 1344 O O . LYS B 1 89 ? -7.090 9.678 -20.153 1.00 44.41 156 LYS B O 1
ATOM 1350 N N . ALA C 1 10 ? 6.373 -19.999 10.390 1.00 45.98 77 ALA C N 1
ATOM 1351 C CA . ALA C 1 10 ? 6.616 -18.569 10.784 1.00 46.27 77 ALA C CA 1
ATOM 1352 C C . ALA C 1 10 ? 5.371 -17.692 10.561 1.00 45.98 77 ALA C C 1
ATOM 1353 O O . ALA C 1 10 ? 4.359 -18.152 10.013 1.00 47.19 77 ALA C O 1
ATOM 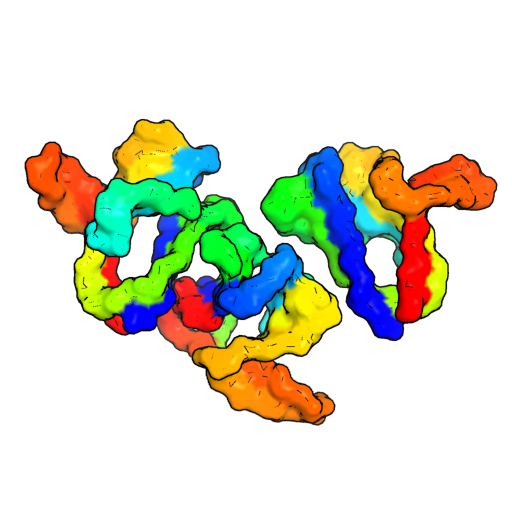1355 N N . ARG C 1 11 ? 5.446 -16.440 11.013 1.00 44.18 78 ARG C N 1
ATOM 1356 C CA . ARG C 1 11 ? 4.318 -15.509 10.918 1.00 43.26 78 ARG C CA 1
ATOM 1357 C C . ARG C 1 11 ? 4.822 -14.071 10.849 1.00 39.75 78 ARG C C 1
ATOM 1358 O O . ARG C 1 11 ? 5.726 -13.695 11.602 1.00 38.59 78 ARG C O 1
ATOM 1366 N N . PRO C 1 12 ? 4.239 -13.253 9.937 1.00 35.33 79 PRO C N 1
ATOM 1367 C CA . PRO C 1 12 ? 4.638 -11.839 9.837 1.00 32.23 79 PRO C CA 1
ATOM 1368 C C . PRO C 1 12 ? 4.459 -11.090 11.162 1.00 28.52 79 PRO C C 1
ATOM 1369 O O . PRO C 1 12 ? 3.340 -10.899 11.629 1.00 26.05 79 PRO C O 1
ATOM 1373 N N . THR C 1 13 ? 5.578 -10.687 11.758 1.00 28.07 80 THR C N 1
ATOM 1374 C CA . THR C 1 13 ? 5.565 -9.937 12.998 1.00 24.20 80 THR C CA 1
ATOM 1375 C C . THR C 1 13 ? 6.136 -8.531 12.741 1.00 20.63 80 THR C C 1
ATOM 1376 O O . THR C 1 13 ? 7.223 -8.393 12.176 1.00 21.18 80 THR C O 1
ATOM 1380 N N . VAL C 1 14 ? 5.364 -7.504 13.090 1.00 21.59 81 VAL C N 1
ATOM 1381 C CA . VAL C 1 14 ? 5.754 -6.120 12.813 1.00 22.27 81 VAL C CA 1
ATOM 1382 C C . VAL C 1 14 ? 6.480 -5.495 14.022 1.00 23.02 81 VAL C C 1
ATOM 1383 O O . VAL C 1 14 ? 5.988 -5.553 15.147 1.00 22.54 81 VAL C O 1
ATOM 1387 N N . PHE C 1 15 ? 7.626 -4.863 13.749 1.00 21.76 82 PHE C N 1
ATOM 1388 C CA . PHE C 1 15 ? 8.363 -4.081 14.749 1.00 22.24 82 PHE C CA 1
ATOM 1389 C C . PHE C 1 15 ? 8.356 -2.604 14.358 1.00 23.37 82 PHE C C 1
ATOM 1390 O O . PHE C 1 15 ? 8.607 -2.261 13.203 1.00 25.82 82 PHE C O 1
ATOM 1398 N N . ARG C 1 16 ? 8.020 -1.738 15.308 1.00 23.81 83 ARG C N 1
ATOM 1399 C CA . ARG C 1 16 ? 7.911 -0.309 15.039 1.00 25.94 83 ARG C CA 1
ATOM 1400 C C . ARG C 1 16 ? 8.729 0.465 16.043 1.00 26.89 83 ARG C C 1
ATOM 1401 O O . ARG C 1 16 ? 8.527 0.328 17.253 1.00 26.44 83 ARG C O 1
ATOM 1409 N N . TRP C 1 17 ? 9.670 1.261 15.551 1.00 25.58 84 TRP C N 1
ATOM 1410 C CA . TRP C 1 17 ? 10.320 2.254 16.386 1.00 26.92 84 TRP C CA 1
ATOM 1411 C C . TRP C 1 17 ? 9.726 3.631 16.175 1.00 27.67 84 TRP C C 1
ATOM 1412 O O . TRP C 1 17 ? 9.795 4.183 15.083 1.00 28.43 84 TRP C O 1
ATOM 1423 N N . THR C 1 18 ? 9.172 4.194 17.236 1.00 28.34 85 THR C N 1
ATOM 1424 C CA . THR C 1 18 ? 8.486 5.480 17.157 1.00 32.59 85 THR C CA 1
ATOM 1425 C C . THR C 1 18 ? 9.246 6.582 17.916 1.00 33.44 85 THR C C 1
ATOM 1426 O O . THR C 1 18 ? 8.716 7.676 18.144 1.00 34.73 85 THR C O 1
ATOM 1430 N N . GLY C 1 19 ? 10.481 6.289 18.307 1.00 33.85 86 GLY C N 1
ATOM 1431 C CA . GLY C 1 19 ? 11.206 7.151 19.222 1.00 35.44 86 GLY C CA 1
ATOM 1432 C C . GLY C 1 19 ? 12.093 8.155 18.516 1.00 36.47 86 GLY C C 1
ATOM 1433 O O . GLY C 1 19 ? 12.834 8.896 19.159 1.00 39.70 86 GLY C O 1
ATOM 1434 N N . GLY C 1 20 ? 12.028 8.174 17.187 1.00 36.62 87 GLY C N 1
ATOM 1435 C CA . GLY C 1 20 ? 12.826 9.105 16.398 1.00 37.26 87 GLY C CA 1
ATOM 1436 C C . GLY C 1 20 ? 14.252 8.635 16.212 1.00 37.80 87 GLY C C 1
ATOM 1437 O O . GLY C 1 20 ? 14.640 7.575 16.714 1.00 38.66 87 GLY C O 1
ATOM 1438 N N . GLY C 1 21 ? 15.037 9.418 15.481 1.00 38.36 88 GLY C N 1
ATOM 1439 C CA . GLY C 1 21 ? 16.390 9.022 15.121 1.00 38.99 88 GLY C CA 1
ATOM 1440 C C . GLY C 1 21 ? 16.577 8.914 13.623 1.00 40.58 88 GLY C C 1
ATOM 1441 O O . GLY C 1 21 ? 15.616 9.025 12.859 1.00 41.33 88 GLY C O 1
ATOM 1442 N N . LYS C 1 22 ? 17.814 8.659 13.204 1.00 41.34 89 LYS C N 1
ATOM 1443 C CA . LYS C 1 22 ? 18.191 8.752 11.798 1.00 43.49 89 LYS C CA 1
ATOM 1444 C C . LYS C 1 22 ? 18.543 7.375 11.220 1.00 43.00 89 LYS C C 1
ATOM 1445 O O . LYS C 1 22 ? 18.074 7.004 10.145 1.00 43.81 89 LYS C O 1
ATOM 1451 N N . GLU C 1 23 ? 19.373 6.628 11.942 1.00 42.54 90 GLU C N 1
ATOM 1452 C CA . GLU C 1 23 ? 19.737 5.268 11.544 1.00 42.49 90 GLU C CA 1
ATOM 1453 C C . GLU C 1 23 ? 19.319 4.254 12.620 1.00 40.47 90 GLU C C 1
ATOM 1454 O O . GLU C 1 23 ? 19.960 4.149 13.673 1.00 40.07 90 GLU C O 1
ATOM 1460 N N . VAL C 1 24 ? 18.250 3.509 12.347 1.00 36.57 91 VAL C N 1
ATOM 1461 C CA . VAL C 1 24 ? 17.685 2.593 13.340 1.00 31.73 91 VAL C CA 1
ATOM 1462 C C . VAL C 1 24 ? 17.725 1.137 12.866 1.00 31.27 91 VAL C C 1
ATOM 1463 O O . VAL C 1 24 ? 17.252 0.811 11.767 1.00 31.70 91 VAL C O 1
ATOM 1467 N N . TYR C 1 25 ? 18.310 0.272 13.699 1.00 27.90 92 TYR C N 1
ATOM 1468 C CA . TYR C 1 25 ? 18.427 -1.147 13.409 1.00 28.29 92 TYR C CA 1
ATOM 1469 C C . TYR C 1 25 ? 17.630 -1.945 14.407 1.00 26.92 92 TYR C C 1
ATOM 1470 O O . TYR C 1 25 ? 17.489 -1.542 15.560 1.00 25.71 92 TYR C O 1
ATOM 1479 N N . LEU C 1 26 ? 17.144 -3.099 13.970 1.00 24.00 93 LEU C N 1
ATOM 1480 C CA . LEU C 1 26 ? 16.513 -4.081 14.853 1.00 21.75 93 LEU C CA 1
ATOM 1481 C C . LEU C 1 26 ? 17.489 -5.228 15.158 1.00 23.11 93 LEU C C 1
ATOM 1482 O O . LEU C 1 26 ? 18.181 -5.723 14.265 1.00 22.72 93 LEU C O 1
ATOM 1487 N N . SER C 1 27 ? 17.553 -5.640 16.426 1.00 19.73 94 SER C N 1
ATOM 1488 C CA . SER C 1 27 ? 18.459 -6.688 16.833 1.00 20.40 94 SER C CA 1
ATOM 1489 C C . SER C 1 27 ? 17.750 -7.581 17.839 1.00 20.99 94 SER C C 1
ATOM 1490 O O . SER C 1 27 ? 16.932 -7.105 18.618 1.00 19.07 94 SER C O 1
ATOM 1493 N N . GLY C 1 28 ? 18.006 -8.875 17.786 1.00 19.59 95 GLY C N 1
ATOM 1494 C CA . GLY C 1 28 ? 17.272 -9.805 18.644 1.00 20.93 95 GLY C CA 1
ATOM 1495 C C . GLY C 1 28 ? 17.835 -11.186 18.692 1.00 22.68 95 GLY C C 1
ATOM 1496 O O . GLY C 1 28 ? 18.781 -11.518 17.949 1.00 23.26 95 GLY C O 1
ATOM 1497 N N . SER C 1 29 ? 17.236 -12.025 19.535 1.00 22.94 96 SER C N 1
ATOM 1498 C CA . SER C 1 29 ? 17.643 -13.410 19.657 1.00 26.46 96 SER C CA 1
ATOM 1499 C C . SER C 1 29 ? 17.457 -14.151 18.327 1.00 28.24 96 SER C C 1
ATOM 1500 O O . SER C 1 29 ? 18.111 -15.169 18.076 1.00 31.32 96 SER C O 1
ATOM 1503 N N . PHE C 1 30 ? 16.588 -13.622 17.473 1.00 27.15 97 PHE C N 1
ATOM 1504 C CA . PHE C 1 30 ? 16.267 -14.289 16.202 1.00 30.35 97 PHE C CA 1
ATOM 1505 C C . PHE C 1 30 ? 17.381 -14.118 15.150 1.00 31.34 97 PHE C C 1
ATOM 1506 O O . PHE C 1 30 ? 17.502 -14.939 14.222 1.00 33.11 97 PHE C O 1
ATOM 1514 N N . ASN C 1 31 ? 18.185 -13.060 15.286 1.00 30.78 98 ASN C N 1
ATOM 1515 C CA . ASN C 1 31 ? 19.348 -12.856 14.380 1.00 31.34 98 ASN C CA 1
ATOM 1516 C C . ASN C 1 31 ? 20.706 -12.836 15.119 1.00 31.92 98 ASN C C 1
ATOM 1517 O O . ASN C 1 31 ? 21.674 -12.199 14.669 1.00 32.28 98 ASN C O 1
ATOM 1522 N N . ASN C 1 32 ? 20.766 -13.561 16.238 1.00 32.71 99 ASN C N 1
ATOM 1523 C CA . ASN C 1 32 ? 21.975 -13.622 17.071 1.00 33.36 99 ASN C CA 1
ATOM 1524 C C . ASN C 1 32 ? 22.510 -12.239 17.410 1.00 31.17 99 ASN C C 1
ATOM 1525 O O . ASN C 1 32 ? 23.722 -12.025 17.465 1.00 31.90 99 ASN C O 1
ATOM 1530 N N . TRP C 1 33 ? 21.592 -11.291 17.599 1.00 27.41 100 TRP C N 1
ATOM 1531 C CA . TRP C 1 33 ? 21.945 -9.939 18.043 1.00 25.32 100 TRP C CA 1
ATOM 1532 C C . TRP C 1 33 ? 22.796 -9.156 17.015 1.00 28.38 100 TRP C C 1
ATOM 1533 O O . TRP C 1 33 ? 23.560 -8.242 17.369 1.00 30.04 100 TRP C O 1
ATOM 1544 N N . SER C 1 34 ? 22.586 -9.480 15.737 1.00 30.62 101 SER C N 1
ATOM 1545 C CA . SER C 1 34 ? 23.060 -8.650 14.626 1.00 34.54 101 SER C CA 1
ATOM 1546 C C . SER C 1 34 ? 22.102 -7.492 14.367 1.00 35.80 101 SER C C 1
ATOM 1547 O O . SER C 1 34 ? 20.986 -7.466 14.893 1.00 37.53 101 SER C O 1
ATOM 1550 N N . LYS C 1 35 ? 22.528 -6.551 13.533 1.00 35.70 102 LYS C N 1
ATOM 1551 C CA . LYS C 1 35 ? 21.766 -5.335 13.305 1.00 37.23 102 LYS C CA 1
ATOM 1552 C C . LYS C 1 35 ? 21.071 -5.332 11.934 1.00 37.70 102 LYS C C 1
ATOM 1553 O O . LYS C 1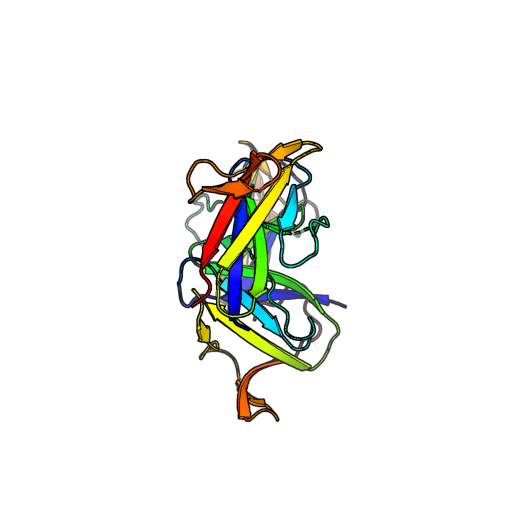 35 ? 21.723 -5.223 10.890 1.00 37.43 102 LYS C O 1
ATOM 1559 N N . LEU C 1 36 ? 19.744 -5.469 11.954 1.00 36.86 103 LEU C N 1
ATOM 1560 C CA . LEU C 1 36 ? 18.938 -5.417 10.735 1.00 36.39 103 LEU C CA 1
ATOM 1561 C C . LEU C 1 36 ? 18.423 -4.004 10.469 1.00 35.66 103 LEU C C 1
ATOM 1562 O O . LEU C 1 36 ? 17.731 -3.418 11.309 1.00 30.60 103 LEU C O 1
ATOM 1567 N N . PRO C 1 37 ? 18.771 -3.441 9.293 1.00 36.49 104 PRO C N 1
ATOM 1568 C CA . PRO C 1 37 ? 18.270 -2.126 8.903 1.00 35.83 104 PRO C CA 1
ATOM 1569 C C . PRO C 1 37 ? 16.748 -2.085 8.916 1.00 34.93 104 PRO C C 1
ATOM 1570 O O . PRO C 1 37 ? 16.098 -2.983 8.378 1.00 35.13 104 PRO C O 1
ATOM 1582 N N . THR C 1 39 ? 13.099 0.077 8.038 1.00 35.77 106 THR C N 1
ATOM 1583 C CA . THR C 1 39 ? 12.604 0.931 6.961 1.00 35.88 106 THR C CA 1
ATOM 1584 C C . THR C 1 39 ? 11.933 2.170 7.512 1.00 37.09 106 THR C C 1
ATOM 1585 O O . THR C 1 39 ? 10.980 2.082 8.286 1.00 34.61 106 THR C O 1
ATOM 1589 N N . ARG C 1 40 ? 12.422 3.332 7.103 1.00 41.25 107 ARG C N 1
ATOM 1590 C CA . ARG C 1 40 ? 11.800 4.576 7.485 1.00 45.03 107 ARG C CA 1
ATOM 1591 C C . ARG C 1 40 ? 10.428 4.713 6.836 1.00 47.27 107 ARG C C 1
ATOM 1592 O O . ARG C 1 40 ? 10.260 4.434 5.648 1.00 47.87 107 ARG C O 1
ATOM 1600 N N . SER C 1 41 ? 9.442 5.099 7.632 1.00 49.00 108 SER C N 1
ATOM 1601 C CA . SER C 1 41 ? 8.105 5.307 7.131 1.00 51.83 108 SER C CA 1
ATOM 1602 C C . SER C 1 41 ? 7.428 6.442 7.886 1.00 53.54 108 SER C C 1
ATOM 1603 O O . SER C 1 41 ? 6.877 6.241 8.979 1.00 54.31 108 SER C O 1
ATOM 1606 N N . GLN C 1 42 ? 7.493 7.645 7.306 1.00 55.29 109 GLN C N 1
ATOM 1607 C CA . GLN C 1 42 ? 6.927 8.851 7.923 1.00 56.69 109 GLN C CA 1
ATOM 1608 C C . GLN C 1 42 ? 7.445 9.048 9.350 1.00 57.04 109 GLN C C 1
ATOM 1609 O O . GLN C 1 42 ? 6.743 8.740 10.323 1.00 57.98 109 GLN C O 1
ATOM 1615 N N . ASN C 1 43 ? 8.683 9.545 9.465 1.00 56.74 110 ASN C N 1
ATOM 1616 C CA . ASN C 1 43 ? 9.319 9.830 10.784 1.00 56.46 110 ASN C CA 1
ATOM 1617 C C . ASN 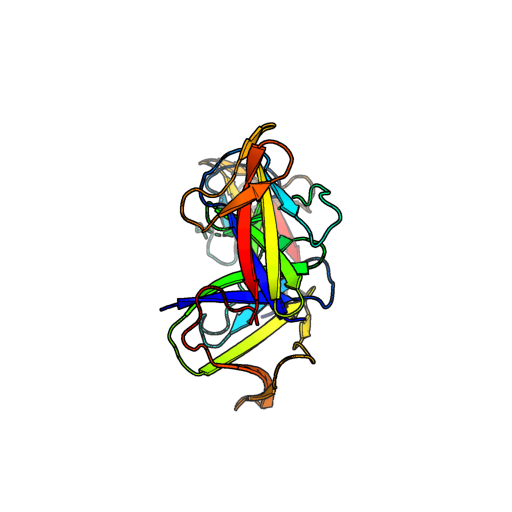C 1 43 ? 9.456 8.601 11.710 1.00 54.48 110 ASN C C 1
ATOM 1618 O O . ASN C 1 43 ? 10.113 8.667 12.758 1.00 55.07 110 ASN C O 1
ATOM 1623 N N . ASN C 1 44 ? 8.846 7.486 11.306 1.00 51.34 111 ASN C N 1
ATOM 1624 C CA . ASN C 1 44 ? 8.934 6.241 12.062 1.00 46.91 111 ASN C CA 1
ATOM 1625 C C . ASN C 1 44 ? 9.753 5.189 11.349 1.00 42.70 111 ASN C C 1
ATOM 1626 O O . ASN C 1 44 ? 10.084 5.334 10.170 1.00 40.70 111 ASN C O 1
ATOM 1631 N N . PHE C 1 45 ? 10.095 4.131 12.075 1.00 36.98 112 PHE C N 1
ATOM 1632 C CA . PHE C 1 45 ? 10.836 3.025 11.505 1.00 32.78 112 PHE C CA 1
ATOM 1633 C C . PHE C 1 45 ? 10.080 1.748 11.703 1.00 31.83 112 PHE C C 1
ATOM 1634 O O . PHE C 1 45 ? 9.530 1.502 12.777 1.00 31.08 112 PHE C O 1
ATOM 1642 N N . VAL C 1 46 ? 10.026 0.941 10.659 1.00 29.67 113 VAL C N 1
ATOM 1643 C CA . VAL C 1 46 ? 9.274 -0.299 10.694 1.00 29.28 113 VAL C CA 1
ATOM 1644 C C . VAL C 1 46 ? 10.073 -1.436 10.086 1.00 27.05 113 VAL C C 1
ATOM 1645 O O . VAL C 1 46 ? 10.924 -1.220 9.218 1.00 26.93 113 VAL C O 1
ATOM 1649 N N . ALA C 1 47 ? 9.873 -2.633 10.617 1.00 24.70 114 ALA C N 1
ATOM 1650 C CA . ALA C 1 47 ? 10.342 -3.838 9.987 1.00 23.99 114 ALA C CA 1
ATOM 1651 C C . ALA C 1 47 ? 9.335 -4.941 10.211 1.00 28.05 114 ALA C C 1
ATOM 1652 O O . ALA C 1 47 ? 8.698 -5.016 11.269 1.00 26.64 114 ALA C O 1
ATOM 1654 N N . ILE C 1 48 ? 9.154 -5.780 9.202 1.00 26.51 115 ILE C N 1
ATOM 1655 C CA . ILE C 1 48 ? 8.213 -6.866 9.297 1.00 27.87 115 ILE C CA 1
ATOM 1656 C C . ILE C 1 48 ? 8.922 -8.199 9.014 1.00 29.48 115 ILE C C 1
ATOM 1657 O O . ILE C 1 48 ? 9.627 -8.337 8.000 1.00 30.26 115 ILE C O 1
ATOM 1662 N N . LEU C 1 49 ? 8.842 -9.124 9.987 1.00 28.99 116 LEU C N 1
ATOM 1663 C CA . LEU C 1 49 ? 9.678 -10.345 9.995 1.00 28.62 116 LEU C CA 1
ATOM 1664 C C . LEU C 1 49 ? 8.821 -11.600 10.165 1.00 28.55 116 LEU C C 1
ATOM 1665 O O . LEU C 1 49 ? 7.870 -11.611 10.953 1.00 28.26 116 LEU C O 1
ATOM 1670 N N . ASP C 1 50 ? 9.183 -12.668 9.458 1.00 29.45 117 ASP C N 1
ATOM 1671 C CA . ASP C 1 50 ? 8.522 -13.962 9.648 1.00 29.13 117 ASP C CA 1
ATOM 1672 C C . ASP C 1 50 ? 9.187 -14.734 10.765 1.00 29.69 117 ASP C C 1
ATOM 1673 O O . ASP C 1 50 ? 10.258 -15.308 10.584 1.00 31.09 117 ASP C O 1
ATOM 1678 N N . LEU C 1 51 ? 8.563 -14.723 11.928 1.00 28.28 118 LEU C N 1
ATOM 1679 C CA . LEU C 1 51 ? 9.135 -15.356 13.096 1.00 27.75 118 LEU C CA 1
ATOM 1680 C C . LEU C 1 51 ? 8.369 -16.591 13.472 1.00 27.72 118 LEU C C 1
ATOM 1681 O O . LEU C 1 51 ? 7.139 -16.603 13.415 1.00 28.18 118 LEU C O 1
ATOM 1686 N N . PRO C 1 52 ? 9.089 -17.634 13.916 1.00 30.85 119 PRO C N 1
ATOM 1687 C CA . PRO C 1 52 ? 8.457 -18.836 14.435 1.00 31.96 119 PRO C CA 1
ATOM 1688 C C . PRO C 1 52 ? 7.705 -18.579 15.728 1.00 34.10 119 PRO C C 1
ATOM 1689 O O . PRO C 1 52 ? 7.982 -17.580 16.438 1.00 28.52 119 PRO C O 1
ATOM 1693 N N . GLU C 1 53 ? 6.753 -19.460 16.028 1.00 34.86 120 GLU C N 1
ATOM 1694 C CA . GLU C 1 53 ? 5.964 -19.392 17.252 1.00 37.68 120 GLU C CA 1
ATOM 1695 C C . GLU C 1 53 ? 6.868 -19.388 18.490 1.00 36.34 120 GLU C C 1
ATOM 1696 O O . GLU C 1 53 ? 7.878 -20.100 18.538 1.00 36.90 120 GLU C O 1
ATOM 1702 N N . GLY C 1 54 ? 6.503 -18.577 19.481 1.00 35.05 121 GLY C N 1
ATOM 1703 C CA . GLY C 1 54 ? 7.190 -18.583 20.766 1.00 32.83 121 GLY C CA 1
ATOM 1704 C C . GLY C 1 54 ? 7.751 -17.226 21.166 1.00 30.87 121 GLY C C 1
ATOM 1705 O O . GLY C 1 54 ? 7.343 -16.201 20.648 1.00 29.47 121 GLY C O 1
ATOM 1706 N N . GLU C 1 55 ? 8.714 -17.245 22.080 1.00 29.27 122 GLU C N 1
ATOM 1707 C CA . GLU C 1 55 ? 9.185 -16.042 22.736 1.00 29.07 122 GLU C CA 1
ATOM 1708 C C . GLU C 1 55 ? 10.426 -15.516 22.055 1.00 26.23 122 GLU C C 1
ATOM 1709 O O . GLU C 1 55 ? 11.349 -16.275 21.770 1.00 27.84 122 GLU C O 1
ATOM 1715 N N . HIS C 1 56 ? 10.446 -14.204 21.793 1.00 20.83 123 HIS C N 1
ATOM 1716 C CA . HIS C 1 56 ? 11.571 -13.553 21.130 1.00 18.70 123 HIS C CA 1
ATOM 1717 C C . HIS C 1 56 ? 11.965 -12.299 21.868 1.00 16.15 123 HIS C C 1
ATOM 1718 O O . HIS C 1 56 ? 11.118 -11.433 22.137 1.00 18.18 123 HIS C O 1
ATOM 1725 N N . GLN C 1 57 ? 13.252 -12.191 22.187 1.00 16.87 124 GLN C N 1
ATOM 1726 C CA . GLN C 1 57 ? 13.792 -10.974 22.761 1.00 15.81 124 GLN C CA 1
ATOM 1727 C C . GLN C 1 57 ? 14.453 -10.115 21.702 1.00 17.32 124 GLN C C 1
ATOM 1728 O O . GLN C 1 57 ? 15.037 -10.632 20.743 1.00 18.53 124 GLN C O 1
ATOM 1734 N N . TYR C 1 58 ? 14.339 -8.800 21.848 1.00 14.32 125 TYR C N 1
ATOM 1735 C CA . TYR C 1 58 ? 14.847 -7.899 20.847 1.00 16.58 125 TYR C CA 1
ATOM 1736 C C . TYR C 1 58 ? 15.076 -6.523 21.414 1.00 15.98 125 TYR C C 1
ATOM 1737 O O . TYR C 1 58 ? 14.601 -6.197 22.514 1.00 15.06 125 TYR C O 1
ATOM 1746 N N . LYS C 1 59 ? 15.745 -5.694 20.637 1.00 16.95 126 LYS C N 1
ATOM 1747 C CA . LYS C 1 59 ? 16.158 -4.411 21.058 1.00 17.89 126 LYS C CA 1
ATOM 1748 C C . LYS C 1 59 ? 16.396 -3.571 19.807 1.00 18.78 126 LYS C C 1
ATOM 1749 O O . LYS C 1 59 ? 16.456 -4.112 18.704 1.00 19.63 126 LYS C O 1
ATOM 1755 N N . PHE C 1 60 ? 16.521 -2.267 19.977 1.00 17.06 127 PHE C N 1
ATOM 1756 C CA . PHE C 1 60 ? 16.856 -1.368 18.860 1.00 17.96 127 PHE C CA 1
ATOM 1757 C C . PHE C 1 60 ? 18.255 -0.788 19.005 1.00 18.46 127 PHE C C 1
ATOM 1758 O O . PHE C 1 60 ? 18.794 -0.680 20.122 1.00 17.44 127 PHE C O 1
ATOM 1766 N N . PHE C 1 61 ? 18.880 -0.500 17.871 1.00 20.14 128 PHE C N 1
ATOM 1767 C CA . PHE C 1 61 ? 20.143 0.201 17.860 1.00 22.91 128 PHE C CA 1
ATOM 1768 C C . PHE C 1 61 ? 19.928 1.495 17.117 1.00 25.12 128 PHE C C 1
ATOM 1769 O O . PHE C 1 61 ? 19.711 1.494 15.889 1.00 25.10 128 PHE C O 1
ATOM 1777 N N . VAL C 1 62 ? 19.845 2.582 17.874 1.00 25.37 129 VAL C N 1
ATOM 1778 C CA . VAL C 1 62 ? 19.357 3.864 17.366 1.00 25.84 129 VAL C CA 1
ATOM 1779 C C . VAL C 1 62 ? 20.489 4.880 17.378 1.00 29.03 129 VAL C C 1
ATOM 1780 O O . VAL C 1 62 ? 20.977 5.266 18.450 1.00 28.28 129 VAL C O 1
ATOM 1784 N N . ASP C 1 63 ? 20.930 5.290 16.187 1.00 30.82 130 ASP C N 1
ATOM 1785 C CA . ASP C 1 63 ? 22.002 6.286 16.064 1.00 32.56 130 ASP C CA 1
ATOM 1786 C C . ASP C 1 63 ? 23.169 5.951 17.005 1.00 31.53 130 ASP C C 1
ATOM 1787 O O . ASP C 1 63 ? 23.619 6.798 17.779 1.00 33.01 130 ASP C O 1
ATOM 1792 N N . GLY C 1 64 ? 23.606 4.695 16.972 1.00 31.22 131 GLY C N 1
ATOM 1793 C CA . GLY C 1 64 ? 24.801 4.271 17.713 1.00 31.86 131 GLY C CA 1
ATOM 1794 C C . GLY C 1 64 ? 24.544 3.784 19.135 1.00 29.97 131 GLY C C 1
ATOM 1795 O O . GLY C 1 64 ? 25.479 3.381 19.835 1.00 29.74 131 GLY C O 1
ATOM 1796 N N . GLN C 1 65 ? 23.278 3.800 19.561 1.00 28.88 132 GLN C N 1
ATOM 1797 C CA . GLN C 1 65 ? 22.937 3.475 20.957 1.00 26.10 132 GLN C CA 1
ATOM 1798 C C . GLN C 1 65 ? 21.943 2.314 21.068 1.00 22.39 132 GLN C C 1
ATOM 1799 O O . GLN C 1 65 ? 20.858 2.351 20.477 1.00 19.82 132 GLN C O 1
ATOM 1805 N N . TRP C 1 66 ? 22.290 1.324 21.893 1.00 18.82 133 TRP C N 1
ATOM 1806 C CA . TRP C 1 66 ? 21.356 0.273 22.252 1.00 18.67 133 TRP C CA 1
ATOM 1807 C C . TRP C 1 66 ? 20.210 0.871 23.030 1.00 19.11 133 TRP C C 1
ATOM 1808 O O . TRP C 1 66 ? 20.430 1.581 24.025 1.00 20.15 133 TRP C O 1
ATOM 1819 N N . THR C 1 67 ? 18.984 0.622 22.562 1.00 16.28 134 THR C N 1
ATOM 1820 C CA . THR C 1 67 ? 17.798 1.259 23.117 1.00 16.76 134 THR C CA 1
ATOM 1821 C C . THR C 1 67 ? 16.635 0.278 23.128 1.00 17.69 134 THR C C 1
ATOM 1822 O O . THR C 1 67 ? 16.335 -0.342 22.122 1.00 17.08 134 THR C O 1
ATOM 1826 N N . HIS C 1 68 ? 15.982 0.149 24.273 1.00 14.75 135 HIS C N 1
ATOM 1827 C CA . HIS C 1 68 ? 14.692 -0.574 24.346 1.00 15.58 135 HIS C CA 1
ATOM 1828 C C . HIS C 1 68 ? 13.517 0.392 24.257 1.00 15.13 135 HIS C C 1
ATOM 1829 O O . HIS C 1 68 ? 13.663 1.590 24.482 1.00 14.74 135 HIS C O 1
ATOM 1836 N N . ASP C 1 69 ? 12.348 -0.140 23.907 1.00 15.12 136 ASP C N 1
ATOM 1837 C CA . ASP C 1 69 ? 11.113 0.644 23.938 1.00 16.02 136 ASP C CA 1
ATOM 1838 C C . ASP C 1 69 ? 10.416 0.457 25.286 1.00 15.86 136 ASP C C 1
ATOM 1839 O O . ASP C 1 69 ? 9.904 -0.608 25.554 1.00 16.56 136 ASP C O 1
ATOM 1844 N N . PRO C 1 70 ? 10.380 1.529 26.131 1.00 16.89 137 PRO C N 1
ATOM 1845 C CA . PRO C 1 70 ? 9.850 1.419 27.499 1.00 17.12 137 PRO C CA 1
ATOM 1846 C C . PRO C 1 70 ? 8.336 1.227 27.531 1.00 18.86 137 PRO C C 1
ATOM 1847 O O . PRO C 1 70 ? 7.769 0.959 28.605 1.00 19.88 137 PRO C O 1
ATOM 1851 N N . SER C 1 71 ? 7.680 1.409 26.378 1.00 17.80 138 SER C N 1
ATOM 1852 C CA . SER C 1 71 ? 6.208 1.306 26.310 1.00 18.18 138 SER C CA 1
ATOM 1853 C C . SER C 1 71 ? 5.749 -0.129 25.985 1.00 17.88 138 SER C C 1
ATOM 1854 O O . SER C 1 71 ? 4.542 -0.449 26.086 1.00 20.35 138 SER C O 1
ATOM 1857 N N . GLU C 1 72 ? 6.705 -0.996 25.605 1.00 17.39 139 GLU C N 1
ATOM 1858 C CA . GLU C 1 72 ? 6.408 -2.415 25.303 1.00 15.43 139 GLU C CA 1
ATOM 1859 C C . GLU C 1 72 ? 7.062 -3.337 26.348 1.00 14.07 139 GLU C C 1
ATOM 1860 O O . GLU C 1 72 ? 7.960 -2.915 27.052 1.00 14.04 139 GLU C O 1
ATOM 1866 N N . PRO C 1 73 ? 6.546 -4.575 26.494 1.00 13.89 140 PRO C N 1
ATOM 1867 C CA . PRO C 1 73 ? 7.059 -5.482 27.576 1.00 12.02 140 PRO C CA 1
ATOM 1868 C C . PRO C 1 73 ? 8.576 -5.683 27.488 1.00 12.65 140 PRO C C 1
ATOM 1869 O O . PRO C 1 73 ? 9.145 -5.700 26.387 1.00 12.19 140 PRO C O 1
ATOM 1873 N N . ILE C 1 74 ? 9.221 -5.726 28.645 1.00 9.90 141 ILE C N 1
ATOM 1874 C CA . ILE C 1 74 ? 10.674 -5.884 28.727 1.00 11.72 141 ILE C CA 1
ATOM 1875 C C . ILE C 1 74 ? 11.051 -6.933 29.739 1.00 13.46 141 ILE C C 1
ATOM 1876 O O . ILE C 1 74 ? 10.309 -7.195 30.691 1.00 12.53 141 ILE C O 1
ATOM 1881 N N . VAL C 1 75 ? 12.243 -7.524 29.537 1.00 11.98 142 VAL C N 1
ATOM 1882 C CA . VAL C 1 75 ? 12.845 -8.468 30.486 1.00 11.51 142 VAL C CA 1
ATOM 1883 C C . VAL C 1 75 ? 14.329 -8.135 30.596 1.00 10.27 142 VAL C C 1
ATOM 1884 O O . VAL C 1 75 ? 14.840 -7.300 29.830 1.00 11.67 142 VAL C O 1
ATOM 1888 N N . THR C 1 76 ? 15.000 -8.718 31.600 1.00 10.40 143 THR C N 1
ATOM 1889 C CA . THR C 1 76 ? 16.460 -8.761 31.583 1.00 11.60 143 THR C CA 1
ATOM 1890 C C . THR C 1 76 ? 16.943 -10.053 30.941 1.00 13.06 143 THR C C 1
ATOM 1891 O O . THR C 1 76 ? 16.338 -11.132 31.130 1.00 12.01 143 THR C O 1
ATOM 1895 N N . SER C 1 77 ? 18.034 -9.931 30.173 1.00 10.86 144 SER C N 1
ATOM 1896 C CA . SER C 1 77 ? 18.789 -11.086 29.687 1.00 13.27 144 SER C CA 1
ATOM 1897 C C . SER C 1 77 ? 19.655 -11.625 30.812 1.00 14.97 144 SER C C 1
ATOM 1898 O O . SER C 1 77 ? 19.748 -11.010 31.881 1.00 12.86 144 SER C O 1
ATOM 1901 N N . GLN C 1 78 ? 20.304 -12.773 30.591 1.00 14.13 145 GLN C N 1
ATOM 1902 C CA . GLN C 1 78 ? 21.211 -13.319 31.622 1.00 15.99 145 GLN C CA 1
ATOM 1903 C C . GLN C 1 78 ? 22.403 -12.383 31.890 1.00 13.96 145 GLN C C 1
ATOM 1904 O O . GLN C 1 78 ? 22.974 -12.376 32.999 1.00 16.73 145 GLN C O 1
ATOM 1910 N N . LEU C 1 79 ? 22.702 -11.549 30.905 1.00 14.09 146 LEU C N 1
ATOM 1911 C CA . LEU C 1 79 ? 23.725 -10.505 31.017 1.00 16.04 146 LEU C CA 1
ATOM 1912 C C . LEU C 1 79 ? 23.226 -9.312 31.869 1.00 14.72 146 LEU C C 1
ATOM 1913 O O . LEU C 1 79 ? 24.016 -8.435 32.265 1.00 15.46 146 LEU C O 1
ATOM 1918 N N . GLY C 1 80 ? 21.914 -9.297 32.144 1.00 12.66 147 GLY C N 1
ATOM 1919 C CA . GLY C 1 80 ? 21.301 -8.254 32.977 1.00 11.55 147 GLY C CA 1
ATOM 1920 C C . GLY C 1 80 ? 20.812 -7.070 32.162 1.00 11.89 147 GLY C C 1
ATOM 1921 O O . GLY C 1 80 ? 20.329 -6.096 32.706 1.00 14.57 147 GLY C O 1
ATOM 1922 N N . THR C 1 81 ? 21.018 -7.126 30.860 1.00 11.48 148 THR C N 1
ATOM 1923 C CA . THR C 1 81 ? 20.618 -6.037 29.980 1.00 11.25 148 THR C CA 1
ATOM 1924 C C . THR C 1 81 ? 19.113 -6.143 29.660 1.00 12.12 148 THR C C 1
ATOM 1925 O O . THR C 1 81 ? 18.522 -7.237 29.719 1.00 13.23 148 THR C O 1
ATOM 1929 N N . VAL C 1 82 ? 18.506 -5.012 29.319 1.00 10.38 149 VAL C N 1
ATOM 1930 C CA . VAL C 1 82 ? 17.066 -4.959 29.150 1.00 11.64 149 VAL C CA 1
ATOM 1931 C C . VAL C 1 82 ? 16.690 -5.090 27.684 1.00 12.72 149 VAL C C 1
ATOM 1932 O O . VAL C 1 82 ? 17.116 -4.271 26.832 1.00 13.85 149 VAL C O 1
ATOM 1936 N N . ASN C 1 83 ? 15.878 -6.107 27.388 1.00 13.05 150 ASN C N 1
ATOM 1937 C CA . ASN C 1 83 ? 15.379 -6.352 26.035 1.00 13.02 150 ASN C CA 1
ATOM 1938 C C . ASN C 1 83 ? 13.886 -6.278 26.031 1.00 13.02 150 ASN C C 1
ATOM 1939 O O . ASN C 1 83 ? 13.256 -6.693 26.976 1.00 13.82 150 ASN C O 1
ATOM 1944 N N . ASN C 1 84 ? 13.308 -5.790 24.935 1.00 12.10 151 ASN C N 1
ATOM 1945 C CA . ASN C 1 84 ? 11.890 -6.019 24.704 1.00 11.78 151 ASN C CA 1
ATOM 1946 C C . ASN C 1 84 ? 11.606 -7.489 24.466 1.00 12.73 151 ASN C C 1
ATOM 1947 O O . ASN C 1 84 ? 12.507 -8.257 24.105 1.00 13.74 151 ASN C O 1
ATOM 1952 N N . ILE C 1 85 ? 10.355 -7.896 24.685 1.00 12.71 152 ILE C N 1
ATOM 1953 C CA . ILE C 1 85 ? 9.980 -9.277 24.476 1.00 14.28 152 ILE C CA 1
ATOM 1954 C C . ILE C 1 85 ? 8.636 -9.338 23.764 1.00 16.42 152 ILE C C 1
ATOM 1955 O O . ILE C 1 85 ? 7.752 -8.535 24.030 1.00 16.36 152 ILE C O 1
ATOM 1960 N N . ILE C 1 86 ? 8.535 -10.224 22.785 1.00 17.12 153 ILE C N 1
ATOM 1961 C CA . ILE C 1 86 ? 7.252 -10.467 22.133 1.00 22.24 153 ILE C CA 1
ATOM 1962 C C . ILE C 1 86 ? 6.974 -11.953 22.006 1.00 22.79 153 ILE C C 1
ATOM 1963 O O . ILE C 1 86 ? 7.881 -12.749 21.881 1.00 20.69 153 ILE C O 1
ATOM 1968 N N . GLN C 1 87 ? 5.698 -12.308 22.091 1.00 26.72 154 GLN C N 1
ATOM 1969 C CA . GLN C 1 87 ? 5.260 -13.672 21.892 1.00 28.57 154 GLN C CA 1
ATOM 1970 C C . GLN C 1 87 ? 4.652 -13.794 20.519 1.00 28.52 154 GLN C C 1
ATOM 1971 O O . GLN C 1 87 ? 3.763 -13.031 20.159 1.00 28.99 154 GLN C O 1
ATOM 1977 N N . VAL C 1 88 ? 5.161 -14.721 19.733 1.00 28.87 155 VAL C N 1
ATOM 1978 C CA . VAL C 1 88 ? 4.559 -15.026 18.456 1.00 31.82 155 VAL C CA 1
ATOM 1979 C C . VAL C 1 88 ? 3.716 -16.281 18.605 1.00 34.83 155 VAL C C 1
ATOM 1980 O O . VAL C 1 88 ? 4.227 -17.339 18.966 1.00 34.73 155 VAL C O 1
ATOM 1984 N N . LYS C 1 89 ? 2.406 -16.132 18.418 1.00 41.74 156 LYS C N 1
ATOM 1985 C CA . LYS C 1 89 ? 1.457 -17.202 18.751 1.00 47.12 156 LYS C CA 1
ATOM 1986 C C . LYS C 1 89 ? 1.252 -18.162 17.585 1.00 48.03 156 LYS C C 1
ATOM 1987 O O . LYS C 1 89 ? 1.479 -17.813 16.415 1.00 47.95 156 LYS C O 1
#

B-factor: mean 22.48, std 10.12, range [8.33, 71.01]

Radius of gyration: 21.64 Å; Cα contacts (8 Å, |Δi|>4): 521; chains: 3; bounding box: 37×60×54 Å

Solvent-accessible surface area: 14059 Å² total

Foldseek 3Di:
DAKEKEKAQPAADWKFKAWVQVVGDTHTADDPRIGMDIDGDDFFKMWIWMQGPNRTGHDPVADWDQDPVRDITGMDGHDDDHHYYD/DAKDKDKAQPDADWKFKAWPVHVRDTHTADDPNIRMDIDDDDFAKIWMWMQGPNDTHEDPVADWDADPVGHITGMDGDD/DAKDKDKDQPAADWKFKAWPVNVGDTHGDDDPRMDMDIDDDDFFKIWIFMQGPNDTGEDPVADWDADPVRDITGMDGDD